Protein AF-A0A562RSF3-F1 (afdb_monomer_lite)

Radius of gyration: 24.2 Å; chains: 1; bounding box: 50×42×66 Å

pLDDT: mean 83.09, std 12.86, range [42.38, 97.94]

Structure (mmCIF, N/CA/C/O backbone):
data_AF-A0A562RSF3-F1
#
_entry.id   AF-A0A562RSF3-F1
#
loop_
_atom_site.group_PDB
_atom_site.id
_atom_site.type_symbol
_atom_site.label_atom_id
_atom_site.label_alt_id
_atom_site.label_comp_id
_atom_site.label_asym_id
_atom_site.label_entity_id
_atom_site.label_seq_id
_atom_site.pdbx_PDB_ins_code
_atom_site.Cartn_x
_atom_site.Cartn_y
_atom_site.Cartn_z
_atom_site.occupancy
_atom_site.B_iso_or_equiv
_atom_site.auth_seq_id
_atom_site.auth_comp_id
_atom_site.auth_asym_id
_atom_site.auth_atom_id
_atom_site.pdbx_PDB_model_num
ATOM 1 N N . MET A 1 1 ? 26.207 27.605 -44.113 1.00 42.38 1 MET A N 1
ATOM 2 C CA . MET A 1 1 ? 24.847 27.062 -43.893 1.00 42.38 1 MET A CA 1
ATOM 3 C C . MET A 1 1 ? 24.966 25.595 -43.504 1.00 42.38 1 MET A C 1
ATOM 5 O O . MET A 1 1 ? 25.441 24.805 -44.307 1.00 42.38 1 MET A O 1
ATOM 9 N N . SER A 1 2 ? 24.652 25.248 -42.253 1.00 46.25 2 SER A N 1
ATOM 10 C CA . SER A 1 2 ? 24.855 23.892 -41.717 1.00 46.25 2 SER A CA 1
ATOM 11 C C . SER A 1 2 ? 23.732 22.964 -42.188 1.00 46.25 2 SER A C 1
ATOM 13 O O . SER A 1 2 ? 22.563 23.230 -41.921 1.00 46.25 2 SER A O 1
ATOM 15 N N . SER A 1 3 ? 24.069 21.905 -42.929 1.00 52.75 3 SER A N 1
ATOM 16 C CA . SER A 1 3 ? 23.087 20.951 -43.457 1.00 52.75 3 SER A CA 1
ATOM 17 C C . SER A 1 3 ? 22.449 20.182 -42.292 1.00 52.75 3 SER A C 1
ATOM 19 O O . SER A 1 3 ? 23.145 19.446 -41.587 1.00 52.75 3 SER A O 1
ATOM 21 N N . LEU A 1 4 ? 21.135 20.327 -42.096 1.00 56.47 4 LEU A N 1
ATOM 22 C CA . LEU A 1 4 ? 20.336 19.547 -41.143 1.00 56.47 4 LEU A CA 1
ATOM 23 C C . LEU A 1 4 ? 20.205 18.088 -41.614 1.00 56.47 4 LEU A C 1
ATOM 25 O O . LEU A 1 4 ? 19.127 17.613 -41.957 1.00 56.47 4 LEU A O 1
ATOM 29 N N . ARG A 1 5 ? 21.313 17.349 -41.666 1.00 60.28 5 ARG A N 1
ATOM 30 C CA . ARG A 1 5 ? 21.261 15.894 -41.805 1.00 60.28 5 ARG A CA 1
ATOM 31 C C . ARG A 1 5 ? 21.103 15.317 -40.409 1.00 60.28 5 ARG A C 1
ATOM 33 O O . ARG A 1 5 ? 22.060 15.278 -39.638 1.00 60.28 5 ARG A O 1
ATOM 40 N N . GLY A 1 6 ? 19.882 14.896 -40.076 1.00 60.81 6 GLY A N 1
ATOM 41 C CA . GLY A 1 6 ? 19.637 14.114 -38.866 1.00 60.81 6 GLY A CA 1
ATOM 42 C C . GLY A 1 6 ? 20.615 12.937 -38.799 1.00 60.81 6 GLY A C 1
ATOM 43 O O . GLY A 1 6 ? 20.794 12.215 -39.784 1.00 60.81 6 GLY A O 1
ATOM 44 N N . ARG A 1 7 ? 21.291 12.758 -37.660 1.00 65.88 7 ARG A N 1
ATOM 45 C CA . ARG A 1 7 ? 22.239 11.651 -37.478 1.00 65.88 7 ARG A CA 1
ATOM 46 C C . ARG A 1 7 ? 21.459 10.348 -37.421 1.00 65.88 7 ARG A C 1
ATOM 48 O O . ARG A 1 7 ? 20.590 10.198 -36.567 1.00 65.88 7 ARG A O 1
ATOM 55 N N . ARG A 1 8 ? 21.774 9.393 -38.294 1.00 70.88 8 ARG A N 1
ATOM 56 C CA . ARG A 1 8 ? 21.278 8.022 -38.140 1.00 70.88 8 ARG A CA 1
ATOM 57 C C . ARG A 1 8 ? 22.079 7.309 -37.069 1.00 70.88 8 ARG A C 1
ATOM 59 O O . ARG A 1 8 ? 23.305 7.315 -37.099 1.00 70.88 8 ARG A O 1
ATOM 66 N N . ASP A 1 9 ? 21.365 6.684 -36.152 1.00 69.88 9 ASP A N 1
ATOM 67 C CA . ASP A 1 9 ? 21.921 5.686 -35.260 1.00 69.88 9 ASP A CA 1
ATOM 68 C C . ASP A 1 9 ? 22.323 4.454 -36.078 1.00 69.88 9 ASP A C 1
ATOM 70 O O . ASP A 1 9 ? 21.454 3.838 -36.704 1.00 69.88 9 ASP A O 1
ATOM 74 N N . PRO A 1 10 ? 23.610 4.082 -36.087 1.00 65.88 10 PRO A N 1
ATOM 75 C CA . PRO A 1 10 ? 24.089 2.952 -36.870 1.00 65.88 10 PRO A CA 1
ATOM 76 C C . PRO A 1 10 ? 23.573 1.601 -36.357 1.00 65.88 10 PRO A C 1
ATOM 78 O O . PRO A 1 10 ? 23.542 0.645 -37.122 1.00 65.88 10 PRO A O 1
ATOM 81 N N . ARG A 1 11 ? 23.136 1.499 -35.093 1.00 63.62 11 ARG A N 1
ATOM 82 C CA . ARG A 1 11 ? 22.619 0.246 -34.517 1.00 63.62 11 ARG A CA 1
ATOM 83 C C . ARG A 1 11 ? 21.128 0.053 -34.754 1.00 63.62 11 ARG A C 1
ATOM 85 O O . ARG A 1 11 ? 20.676 -1.076 -34.896 1.00 63.62 11 ARG A O 1
ATOM 92 N N . THR A 1 12 ? 20.352 1.137 -34.758 1.00 71.81 12 THR A N 1
ATOM 93 C CA . THR A 1 12 ? 18.880 1.058 -34.824 1.00 71.81 12 THR A CA 1
ATOM 94 C C . THR A 1 12 ? 18.287 1.613 -36.116 1.00 71.81 12 THR A C 1
ATOM 96 O O . THR A 1 12 ? 17.080 1.504 -36.333 1.00 71.81 12 THR A O 1
ATOM 99 N N . GLY A 1 13 ? 19.100 2.259 -36.956 1.00 75.62 13 GLY A N 1
ATOM 100 C CA . GLY A 1 13 ? 18.664 2.946 -38.173 1.00 75.62 13 GLY A CA 1
ATOM 101 C C . GLY A 1 13 ? 17.818 4.199 -37.919 1.00 75.62 13 GLY A C 1
ATOM 102 O O . GLY A 1 13 ? 17.403 4.863 -38.874 1.00 75.62 13 GLY A O 1
ATOM 103 N N . ARG A 1 14 ? 17.553 4.545 -36.651 1.00 65.06 14 ARG A N 1
ATOM 104 C CA . ARG A 1 14 ? 16.714 5.686 -36.273 1.00 65.06 14 ARG A CA 1
ATOM 105 C C . ARG A 1 14 ? 17.438 6.991 -36.560 1.00 65.06 14 ARG A C 1
ATOM 107 O O . ARG A 1 14 ? 18.595 7.165 -36.197 1.00 65.06 14 ARG A O 1
ATOM 114 N N . VAL A 1 15 ? 16.744 7.922 -37.202 1.00 69.50 15 VAL A N 1
ATOM 115 C CA . VAL A 1 15 ? 17.268 9.262 -37.478 1.00 69.50 15 VAL A CA 1
ATOM 116 C C . VAL A 1 15 ? 16.977 10.158 -36.274 1.00 69.50 15 VAL A C 1
ATOM 118 O O . VAL A 1 15 ? 15.818 10.361 -35.920 1.00 69.50 15 VAL A O 1
ATOM 121 N N . PHE A 1 16 ? 18.023 10.697 -35.657 1.00 60.62 16 PHE A N 1
ATOM 122 C CA . PHE A 1 16 ? 17.955 11.677 -34.581 1.00 60.62 16 PHE A CA 1
ATOM 123 C C . PHE A 1 16 ? 18.120 13.096 -35.144 1.00 60.62 16 PHE A C 1
ATOM 125 O O . PHE A 1 16 ? 19.094 13.393 -35.838 1.00 60.62 16 PHE A O 1
ATOM 132 N N . GLY A 1 17 ? 17.170 13.979 -34.826 1.00 76.06 17 GLY A N 1
ATOM 133 C CA . GLY A 1 17 ? 17.119 15.365 -35.308 1.00 76.06 17 GLY A CA 1
ATOM 134 C C . GLY A 1 17 ? 16.037 15.604 -36.366 1.00 76.06 17 GLY A C 1
ATOM 135 O O . GLY A 1 17 ? 15.312 14.685 -36.746 1.00 76.06 17 GLY A O 1
ATOM 136 N N . PHE A 1 18 ? 15.913 16.853 -36.821 1.00 78.69 18 PHE A N 1
ATOM 137 C CA . PHE A 1 18 ? 14.959 17.220 -37.868 1.00 78.69 18 PHE A CA 1
ATOM 138 C C . PHE A 1 18 ? 15.483 16.802 -39.242 1.00 78.69 18 PHE A C 1
ATOM 140 O O . PHE A 1 18 ? 16.632 17.061 -39.586 1.00 78.69 18 PHE A O 1
ATOM 147 N N . GLN A 1 19 ? 14.625 16.148 -40.014 1.00 80.56 19 GLN A N 1
ATOM 148 C CA . GLN A 1 19 ? 14.887 15.654 -41.364 1.00 80.56 19 GLN A CA 1
ATOM 149 C C . GLN A 1 19 ? 14.625 16.719 -42.436 1.00 80.56 19 GLN A C 1
ATOM 151 O O . GLN A 1 19 ? 15.059 16.563 -43.572 1.00 80.56 19 GLN A O 1
ATOM 156 N N . SER A 1 20 ? 13.916 17.795 -42.085 1.00 81.88 20 SER A N 1
ATOM 157 C CA . SER A 1 20 ? 13.689 18.953 -42.947 1.00 81.88 20 SER A CA 1
ATOM 158 C C . SER A 1 20 ? 13.412 20.207 -42.119 1.00 81.88 20 SER A C 1
ATOM 160 O O . SER A 1 20 ? 12.981 20.124 -40.963 1.00 81.88 20 SER A O 1
ATOM 162 N N . GLU A 1 21 ? 13.611 21.380 -42.723 1.00 79.25 21 GLU A N 1
ATOM 163 C CA . GLU A 1 21 ? 13.222 22.654 -42.104 1.00 79.25 21 GLU A CA 1
ATOM 164 C C . GLU A 1 21 ? 11.706 22.735 -41.884 1.00 79.25 21 GLU A C 1
ATOM 166 O O . GLU A 1 21 ? 11.263 23.223 -40.849 1.00 79.25 21 GLU A O 1
ATOM 171 N N . THR A 1 22 ? 10.890 22.155 -42.771 1.00 82.81 22 THR A N 1
ATOM 172 C CA . THR A 1 22 ? 9.435 22.051 -42.571 1.00 82.81 22 THR A CA 1
ATOM 173 C C . THR A 1 22 ? 9.090 21.230 -41.326 1.00 82.81 22 THR A C 1
ATOM 175 O O . THR A 1 22 ? 8.237 21.629 -40.535 1.00 82.81 22 THR A O 1
ATOM 178 N N . GLN A 1 23 ? 9.773 20.101 -41.100 1.00 76.19 23 GLN A N 1
ATOM 179 C CA . GLN A 1 23 ? 9.569 19.286 -39.900 1.00 76.19 23 GLN A CA 1
ATOM 180 C C . GLN A 1 23 ? 9.998 20.041 -38.639 1.00 76.19 23 GLN A C 1
ATOM 182 O O . GLN A 1 23 ? 9.290 20.006 -37.631 1.00 76.19 23 GLN A O 1
ATOM 187 N N . ARG A 1 24 ? 11.131 20.750 -38.703 1.00 81.81 24 ARG A N 1
ATOM 188 C CA . ARG A 1 24 ? 11.607 21.613 -37.619 1.00 81.81 24 ARG A CA 1
ATOM 189 C C . ARG A 1 24 ? 10.597 22.712 -37.299 1.00 81.81 24 ARG A C 1
ATOM 191 O O . ARG A 1 24 ? 10.238 22.878 -36.138 1.00 81.81 24 ARG A O 1
ATOM 198 N N . HIS A 1 25 ? 10.096 23.411 -38.311 1.00 77.25 25 HIS A N 1
ATOM 199 C CA . HIS A 1 25 ? 9.112 24.479 -38.165 1.00 77.25 25 HIS A CA 1
ATOM 200 C C . HIS A 1 25 ? 7.801 23.969 -37.546 1.00 77.25 25 HIS A C 1
ATOM 202 O O . HIS A 1 25 ? 7.349 24.500 -36.532 1.00 77.25 25 HIS A O 1
ATOM 208 N N . ASN A 1 26 ? 7.251 22.866 -38.063 1.00 78.56 26 ASN A N 1
ATOM 209 C CA . ASN A 1 26 ? 6.032 22.251 -37.529 1.00 78.56 26 ASN A CA 1
ATOM 210 C C . ASN A 1 26 ? 6.204 21.765 -36.083 1.00 78.56 26 ASN A C 1
ATOM 212 O O . ASN A 1 26 ? 5.306 21.942 -35.258 1.00 78.56 26 ASN A O 1
ATOM 216 N N . PHE A 1 27 ? 7.364 21.190 -35.749 1.00 80.81 27 PHE A N 1
ATOM 217 C CA . PHE A 1 27 ? 7.683 20.805 -34.376 1.00 80.81 27 PHE A CA 1
ATOM 218 C C . PHE A 1 27 ? 7.733 22.019 -33.447 1.00 80.81 27 PHE A C 1
ATOM 220 O O . PHE A 1 27 ? 7.176 21.966 -32.353 1.00 80.81 27 PHE A O 1
ATOM 227 N N . MET A 1 28 ? 8.359 23.120 -33.874 1.00 78.00 28 MET A N 1
ATOM 228 C CA . MET A 1 28 ? 8.437 24.341 -33.070 1.00 78.00 28 MET A CA 1
ATOM 229 C C . MET A 1 28 ? 7.057 24.981 -32.866 1.00 78.00 28 MET A C 1
ATOM 231 O O . MET A 1 28 ? 6.753 25.375 -31.743 1.00 78.00 28 MET A O 1
ATOM 235 N N . ILE A 1 29 ? 6.185 24.988 -33.883 1.00 73.62 29 ILE A N 1
ATOM 236 C CA . ILE A 1 29 ? 4.782 25.424 -33.746 1.00 73.62 29 ILE A CA 1
ATOM 237 C C . ILE A 1 29 ? 4.025 24.531 -32.754 1.00 73.62 29 ILE A C 1
ATOM 239 O O . ILE A 1 29 ? 3.340 25.029 -31.861 1.00 73.62 29 ILE A O 1
ATOM 243 N N . GLY A 1 30 ? 4.148 23.206 -32.883 1.00 66.94 30 GLY A N 1
ATOM 244 C CA . GLY A 1 30 ? 3.501 22.255 -31.977 1.00 66.94 30 GLY A CA 1
ATOM 245 C C . GLY A 1 30 ? 3.992 22.395 -30.534 1.00 66.94 30 GLY A C 1
ATOM 246 O O . GLY A 1 30 ? 3.189 22.397 -29.601 1.00 66.94 30 GLY A O 1
ATOM 247 N N . ARG A 1 31 ? 5.303 22.584 -30.353 1.00 70.88 31 ARG A N 1
ATOM 248 C CA . ARG A 1 31 ? 5.930 22.836 -29.055 1.00 70.88 31 ARG A CA 1
ATOM 249 C C . ARG A 1 31 ? 5.450 24.153 -28.449 1.00 70.88 31 ARG A C 1
ATO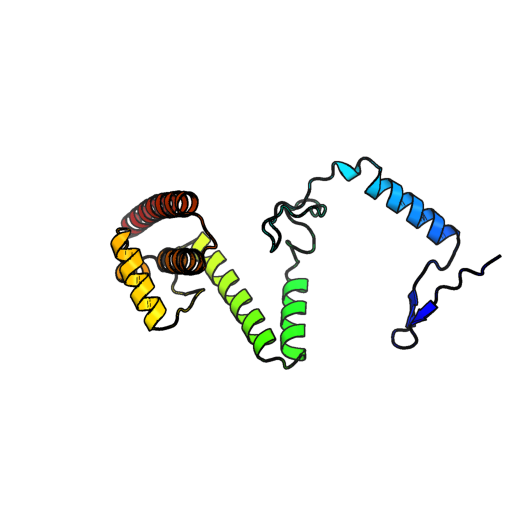M 251 O O . ARG A 1 31 ? 5.060 24.136 -27.291 1.00 70.88 31 ARG A O 1
ATOM 258 N N . ALA A 1 32 ? 5.416 25.250 -29.206 1.00 61.53 32 ALA A N 1
ATOM 259 C CA . ALA A 1 32 ? 4.913 26.540 -28.727 1.00 61.53 32 ALA A CA 1
ATOM 260 C C . ALA A 1 32 ? 3.437 26.448 -28.299 1.00 61.53 32 ALA A C 1
ATOM 262 O O . ALA A 1 32 ? 3.072 26.908 -27.224 1.00 61.53 32 ALA A O 1
ATOM 263 N N . ARG A 1 33 ? 2.589 25.737 -29.058 1.00 60.62 33 ARG A N 1
ATOM 264 C CA . ARG A 1 33 ? 1.187 25.474 -28.669 1.00 60.62 33 ARG A CA 1
ATOM 265 C C . ARG A 1 33 ? 1.047 24.640 -27.389 1.00 60.62 33 ARG A C 1
ATOM 267 O O . ARG A 1 33 ? 0.024 24.738 -26.715 1.00 60.62 33 ARG A O 1
ATOM 274 N N . PHE A 1 34 ? 2.030 23.798 -27.072 1.00 57.28 34 PHE A N 1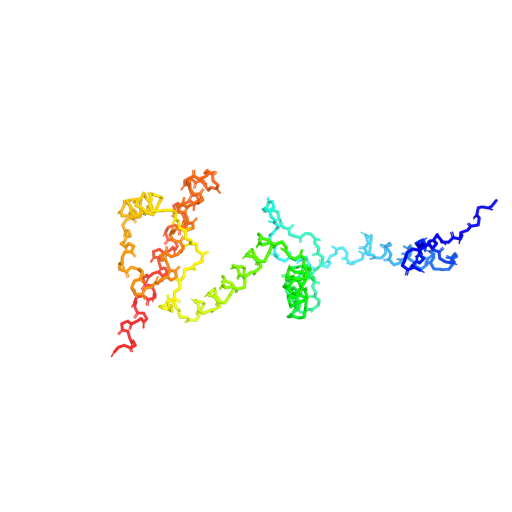
ATOM 275 C CA . PHE A 1 34 ? 2.028 22.943 -25.883 1.00 57.28 34 PHE A CA 1
ATOM 276 C C . PHE A 1 34 ? 2.646 23.625 -24.653 1.00 57.28 34 PHE A C 1
ATOM 278 O O . PHE A 1 34 ? 2.107 23.499 -23.558 1.00 57.28 34 PHE A O 1
ATOM 285 N N . CYS A 1 35 ? 3.761 24.337 -24.826 1.00 53.94 35 CYS A N 1
ATOM 286 C CA . CYS A 1 35 ? 4.480 25.026 -23.754 1.00 53.94 35 CYS A CA 1
ATOM 287 C C . CYS A 1 35 ? 3.844 26.377 -23.397 1.00 53.94 35 CYS A C 1
ATOM 289 O O . CYS A 1 35 ? 3.696 26.676 -22.213 1.00 53.94 35 CYS A O 1
ATOM 291 N N . ASP A 1 36 ? 3.421 27.140 -24.409 1.00 52.09 36 ASP A N 1
ATOM 292 C CA . ASP A 1 36 ? 3.024 28.550 -24.282 1.00 52.09 36 ASP A CA 1
ATOM 293 C C . ASP A 1 36 ? 1.571 28.807 -24.730 1.00 52.09 36 ASP A C 1
ATOM 295 O O . ASP A 1 36 ? 1.066 29.922 -24.629 1.00 52.09 36 ASP A O 1
ATOM 299 N N . GLY A 1 37 ? 0.876 27.779 -25.228 1.00 52.16 37 GLY A N 1
ATOM 300 C CA . GLY A 1 37 ? -0.513 27.864 -25.683 1.00 52.16 37 GLY A CA 1
ATOM 301 C C . GLY A 1 37 ? -1.558 27.509 -24.611 1.00 52.16 37 GLY A C 1
ATOM 302 O O . GLY A 1 37 ? -1.216 27.095 -23.500 1.00 52.16 37 GLY A O 1
ATOM 303 N N . PRO A 1 38 ? -2.863 27.576 -24.950 1.00 50.56 38 PRO A N 1
ATOM 304 C CA . PRO A 1 38 ? -3.978 27.293 -24.032 1.00 50.56 38 PRO A CA 1
ATOM 305 C C . PRO A 1 38 ? -3.961 25.872 -23.432 1.00 50.56 38 PRO A C 1
ATOM 307 O O . PRO A 1 38 ? -4.632 25.611 -22.436 1.00 50.56 38 PRO A O 1
ATOM 310 N N . ASN A 1 39 ? -3.139 24.961 -23.969 1.00 51.03 39 ASN A N 1
ATOM 311 C CA . ASN A 1 39 ? -2.881 23.643 -23.385 1.00 51.03 39 ASN A CA 1
ATOM 312 C C . ASN A 1 39 ? -2.107 23.678 -22.055 1.00 51.03 39 ASN A C 1
ATOM 314 O O . ASN A 1 39 ? -2.058 22.656 -21.372 1.00 51.03 39 ASN A O 1
ATOM 318 N N . ARG A 1 40 ? -1.552 24.820 -21.629 1.00 52.94 40 ARG A N 1
ATOM 319 C CA . ARG A 1 40 ? -0.985 24.973 -20.276 1.00 52.94 40 ARG A CA 1
ATOM 320 C C . ARG A 1 40 ? -2.047 24.804 -19.177 1.00 52.94 40 ARG A C 1
ATOM 322 O O . ARG A 1 40 ? -1.714 24.407 -18.066 1.00 52.94 40 ARG A O 1
ATOM 329 N N . LEU A 1 41 ? -3.320 25.041 -19.514 1.00 59.62 41 LEU A N 1
ATOM 330 C CA . LEU A 1 41 ? -4.486 24.792 -18.659 1.00 59.62 41 LEU A CA 1
ATOM 331 C C . LEU A 1 41 ? -5.006 23.346 -18.755 1.00 59.62 41 LEU A C 1
ATOM 333 O O . LEU A 1 41 ? -6.043 23.026 -18.171 1.00 59.62 41 LEU A O 1
ATOM 337 N N . MET A 1 42 ? -4.329 22.452 -19.492 1.00 65.75 42 MET A N 1
ATOM 338 C CA . MET A 1 42 ? -4.732 21.050 -19.529 1.00 65.75 42 MET A CA 1
ATOM 339 C C . MET A 1 42 ? -4.665 20.457 -18.120 1.00 65.75 42 MET A C 1
ATOM 341 O O . MET A 1 42 ? -3.631 20.572 -17.457 1.00 65.75 42 MET A O 1
ATOM 345 N N . PRO A 1 43 ? -5.722 19.761 -17.672 1.00 75.06 43 PRO A N 1
ATOM 346 C CA . PRO A 1 43 ? -5.713 19.170 -16.351 1.00 75.06 43 PRO A CA 1
ATOM 347 C C . PRO A 1 43 ? -4.544 18.191 -16.213 1.00 75.06 43 PRO A C 1
ATOM 349 O O . PRO A 1 43 ? -4.306 17.322 -17.064 1.00 75.06 43 PRO A O 1
ATOM 352 N N . THR A 1 44 ? -3.796 18.353 -15.134 1.00 85.12 44 THR A N 1
ATOM 353 C CA . THR A 1 44 ? -2.615 17.553 -14.845 1.00 85.12 44 THR A CA 1
ATOM 354 C C . THR A 1 44 ? -3.001 16.193 -14.272 1.00 85.12 44 THR A C 1
ATOM 356 O O . THR A 1 44 ? -4.141 15.922 -13.885 1.00 85.12 44 THR A O 1
ATOM 359 N N . CYS A 1 45 ? -2.038 15.283 -14.293 1.00 86.19 45 CYS A N 1
ATOM 360 C CA . CYS A 1 45 ? -2.154 13.965 -13.706 1.00 86.19 45 CYS A CA 1
ATOM 361 C C . CYS A 1 45 ? -2.322 14.072 -12.188 1.00 86.19 45 CYS A C 1
ATOM 363 O O . CYS A 1 45 ? -1.476 14.638 -11.507 1.00 86.19 45 CYS A O 1
ATOM 365 N N . THR A 1 46 ? -3.347 13.424 -11.643 1.00 87.38 46 THR A N 1
ATOM 366 C CA . THR A 1 46 ? -3.639 13.460 -10.201 1.00 87.38 46 THR A CA 1
ATOM 367 C C . THR A 1 46 ? -2.727 12.563 -9.356 1.00 87.38 46 THR A C 1
ATOM 369 O O . THR A 1 46 ? -2.833 12.549 -8.136 1.00 87.38 46 THR A O 1
ATOM 372 N N . ALA A 1 47 ? -1.847 11.773 -9.981 1.00 84.06 47 ALA A N 1
ATOM 373 C CA . ALA A 1 47 ? -0.919 10.899 -9.266 1.00 84.06 47 ALA A CA 1
ATOM 374 C C . ALA A 1 47 ? 0.215 11.681 -8.585 1.00 84.06 47 ALA A C 1
ATOM 376 O O . ALA A 1 47 ? 0.714 12.666 -9.129 1.00 84.06 47 ALA A O 1
ATOM 377 N N . VAL A 1 48 ? 0.676 11.166 -7.448 1.00 87.69 48 VAL A N 1
ATOM 378 C CA . VAL A 1 48 ? 1.845 11.668 -6.718 1.00 87.69 48 VAL A CA 1
ATOM 379 C C . VAL A 1 48 ? 3.098 10.930 -7.200 1.00 87.69 48 VAL A C 1
ATOM 381 O O . VAL A 1 48 ? 3.075 9.714 -7.406 1.00 87.69 48 VAL A O 1
ATOM 384 N N . THR A 1 49 ? 4.184 11.661 -7.441 1.00 80.62 49 THR A N 1
ATOM 385 C CA . THR A 1 49 ? 5.473 11.092 -7.843 1.00 80.62 49 THR A CA 1
ATOM 386 C C . THR A 1 49 ? 6.145 10.379 -6.666 1.00 80.62 49 THR A C 1
ATOM 388 O O . THR A 1 49 ? 5.703 10.441 -5.520 1.00 80.62 49 THR A O 1
ATOM 391 N N . ARG A 1 50 ? 7.264 9.695 -6.929 1.00 66.81 50 ARG A N 1
ATOM 392 C CA . ARG A 1 50 ? 8.032 9.013 -5.877 1.00 66.81 50 ARG A CA 1
ATOM 393 C C . ARG A 1 50 ? 8.594 9.977 -4.821 1.00 66.81 50 ARG A C 1
ATOM 395 O O . ARG A 1 50 ? 8.802 9.545 -3.696 1.00 66.81 50 ARG A O 1
ATOM 402 N N . SER A 1 51 ? 8.825 11.242 -5.174 1.00 74.56 51 SER A N 1
ATOM 403 C CA . SER A 1 51 ? 9.286 12.286 -4.251 1.00 74.56 51 SER A CA 1
ATOM 404 C C . SER A 1 51 ? 8.153 12.943 -3.454 1.00 74.56 51 SER A C 1
ATOM 406 O O . SER A 1 51 ? 8.417 13.862 -2.694 1.00 74.56 51 SER A O 1
ATOM 408 N N . GLY A 1 52 ? 6.900 12.503 -3.617 1.00 71.56 52 GLY A N 1
ATOM 409 C CA . GLY A 1 52 ? 5.757 13.089 -2.911 1.00 71.56 52 GLY A CA 1
ATOM 410 C C . GLY A 1 52 ? 5.137 14.305 -3.607 1.00 71.56 52 GLY A C 1
ATOM 411 O O . GLY A 1 52 ? 4.121 14.815 -3.147 1.00 71.56 52 GLY A O 1
ATOM 412 N N . GLU A 1 53 ? 5.685 14.746 -4.740 1.00 82.31 53 GLU A N 1
ATOM 413 C CA . GLU A 1 53 ? 5.157 15.896 -5.480 1.00 82.31 53 GLU A CA 1
ATOM 414 C C . GLU A 1 53 ? 4.013 15.509 -6.437 1.00 82.31 53 GLU A C 1
ATOM 416 O O . GLU A 1 53 ? 4.013 14.405 -6.992 1.00 82.31 53 GLU A O 1
ATOM 421 N N . PRO A 1 54 ? 3.060 16.412 -6.731 1.00 82.06 54 PRO A N 1
ATOM 422 C CA . PRO A 1 54 ? 2.055 16.185 -7.766 1.00 82.06 54 PRO A CA 1
ATOM 423 C C . PRO A 1 54 ? 2.678 15.975 -9.154 1.00 82.06 54 PRO A C 1
ATOM 425 O O . PRO A 1 54 ? 3.591 16.692 -9.577 1.00 82.06 54 PRO A O 1
ATOM 428 N N . CYS A 1 55 ? 2.166 15.008 -9.917 1.00 83.00 55 CYS A N 1
ATOM 429 C CA . CYS A 1 55 ? 2.638 14.770 -11.274 1.00 83.00 55 CYS A CA 1
ATOM 430 C C . CYS A 1 55 ? 2.227 15.912 -12.216 1.00 83.00 55 CYS A C 1
ATOM 432 O O . CYS A 1 55 ? 1.078 16.028 -12.630 1.00 83.00 55 CYS A O 1
ATOM 434 N N . LYS A 1 56 ? 3.213 16.693 -12.664 1.00 84.00 56 LYS A N 1
ATOM 435 C CA . LYS A 1 56 ? 3.018 17.831 -13.582 1.00 84.00 56 LYS A CA 1
ATOM 436 C C . LYS A 1 56 ? 2.701 17.436 -15.036 1.00 84.00 56 LYS A C 1
ATOM 438 O O . LYS A 1 56 ? 2.519 18.302 -15.882 1.00 84.00 56 LYS A O 1
ATOM 443 N N . ALA A 1 57 ? 2.663 16.141 -15.361 1.00 80.31 57 ALA A N 1
ATOM 444 C CA . ALA A 1 57 ? 2.349 15.683 -16.715 1.00 80.31 57 ALA A CA 1
ATOM 445 C C . ALA A 1 57 ? 0.852 15.844 -17.017 1.00 80.31 57 ALA A C 1
ATOM 447 O O . ALA A 1 57 ? 0.021 15.610 -16.141 1.00 80.31 57 ALA A O 1
ATOM 448 N N . ALA A 1 58 ? 0.498 16.149 -18.266 1.00 80.56 58 ALA A N 1
ATOM 449 C CA . ALA A 1 58 ? -0.899 16.193 -18.697 1.00 80.56 58 ALA A CA 1
ATOM 450 C C . ALA A 1 58 ? -1.592 14.830 -18.504 1.00 80.56 58 ALA A C 1
ATOM 452 O O . ALA A 1 58 ? -1.005 13.770 -18.773 1.00 80.56 58 ALA A O 1
ATOM 453 N N . ARG A 1 59 ? -2.847 14.840 -18.036 1.00 81.75 59 ARG A N 1
ATOM 454 C CA . ARG A 1 59 ? -3.653 13.614 -17.937 1.00 81.75 59 ARG A CA 1
ATOM 455 C C . ARG A 1 59 ? -4.090 13.130 -19.323 1.00 81.75 59 ARG A C 1
ATOM 457 O O . ARG A 1 59 ? -4.222 13.920 -20.256 1.00 81.75 59 ARG A O 1
ATOM 464 N N . MET A 1 60 ? -4.331 11.828 -19.471 1.00 74.19 60 MET A N 1
ATOM 465 C CA . MET A 1 60 ? -4.911 11.287 -20.707 1.00 74.19 60 MET A CA 1
ATOM 466 C C . MET A 1 60 ? -6.374 11.734 -20.848 1.00 74.19 60 MET A C 1
ATOM 468 O O . MET A 1 60 ? -7.086 11.843 -19.851 1.00 74.19 60 MET A O 1
ATOM 472 N N . ARG A 1 61 ? -6.856 11.957 -22.078 1.00 74.38 61 ARG A N 1
ATOM 473 C CA . ARG A 1 61 ? -8.269 12.299 -22.321 1.00 74.38 61 ARG A CA 1
ATOM 474 C C . ARG A 1 61 ? -9.182 11.238 -21.685 1.00 74.38 61 ARG A C 1
ATOM 476 O O . ARG A 1 61 ? -9.000 10.048 -21.926 1.00 74.38 61 ARG A O 1
ATOM 483 N N . GLY A 1 62 ? -10.128 11.676 -20.851 1.00 71.88 62 GLY A N 1
ATOM 484 C CA . GLY A 1 62 ? -11.062 10.793 -20.139 1.00 71.88 62 GLY A CA 1
ATOM 485 C C . GLY A 1 62 ? -10.473 10.016 -18.952 1.00 71.88 62 GLY A C 1
ATOM 486 O O . GLY A 1 62 ? -11.145 9.142 -18.419 1.00 71.88 62 GLY A O 1
ATOM 487 N N . ARG A 1 63 ? -9.234 10.295 -18.518 1.00 75.12 63 ARG A N 1
ATOM 488 C CA . ARG A 1 63 ? -8.635 9.681 -17.319 1.00 75.12 63 ARG A CA 1
ATOM 489 C C . ARG A 1 63 ? -8.016 10.735 -16.413 1.00 75.12 63 ARG A C 1
ATOM 491 O O . ARG A 1 63 ? -7.563 11.770 -16.881 1.00 75.12 63 ARG A O 1
ATOM 498 N N . SER A 1 64 ? -7.933 10.444 -15.118 1.00 84.81 64 SER A N 1
ATOM 499 C CA . SER A 1 64 ? -7.289 11.315 -14.123 1.00 84.81 64 SER A CA 1
ATOM 500 C C . SER A 1 64 ? -5.755 11.256 -14.148 1.00 84.81 64 SER A C 1
ATOM 502 O O . SER A 1 64 ? -5.092 12.119 -13.583 1.00 84.81 64 SER A O 1
ATOM 504 N N . THR A 1 65 ? -5.161 10.270 -14.829 1.00 82.94 65 THR A N 1
ATOM 505 C CA . THR A 1 65 ? -3.714 10.005 -14.806 1.00 82.94 65 THR A CA 1
ATOM 506 C C . THR A 1 65 ? -3.058 10.120 -16.187 1.00 82.94 65 THR A C 1
ATOM 508 O O . THR A 1 65 ? -3.695 9.926 -17.225 1.00 82.94 65 THR A O 1
ATOM 511 N N . CYS A 1 66 ? -1.763 10.458 -16.221 1.00 80.81 66 CYS A N 1
ATOM 512 C CA . CYS A 1 66 ? -0.961 10.509 -17.452 1.00 80.81 66 CYS A CA 1
ATOM 513 C C . CYS A 1 66 ? -0.578 9.105 -17.941 1.00 80.81 66 CYS A C 1
ATOM 515 O O . CYS A 1 66 ? -0.657 8.141 -17.185 1.00 80.81 66 CYS A O 1
ATOM 517 N N . PHE A 1 67 ? -0.061 8.975 -19.167 1.00 68.19 67 PHE A N 1
ATOM 518 C CA . PHE A 1 67 ? 0.391 7.687 -19.726 1.00 68.19 67 PHE A CA 1
ATOM 519 C C . PHE A 1 67 ? 1.367 6.912 -18.825 1.00 68.19 67 PHE A C 1
ATOM 521 O O . PHE A 1 67 ? 1.355 5.680 -18.804 1.00 68.19 67 PHE A O 1
ATOM 528 N N . ARG A 1 68 ? 2.212 7.617 -18.062 1.00 69.31 68 ARG A N 1
ATOM 529 C CA . ARG A 1 68 ? 3.188 6.997 -17.155 1.00 69.31 68 ARG A CA 1
ATOM 530 C C . ARG A 1 68 ? 2.521 6.380 -15.919 1.00 69.31 68 ARG A C 1
ATOM 532 O O . ARG A 1 68 ? 2.946 5.300 -15.505 1.00 69.31 68 ARG A O 1
ATOM 539 N N . HIS A 1 69 ? 1.481 7.024 -15.385 1.00 80.19 69 HIS A N 1
ATOM 540 C CA . HIS A 1 69 ? 0.772 6.616 -14.164 1.00 80.19 69 HIS A CA 1
ATOM 541 C C . HIS A 1 69 ? -0.487 5.779 -14.427 1.00 80.19 69 HIS A C 1
ATOM 543 O O . HIS A 1 69 ? -0.796 4.879 -13.656 1.00 80.19 69 HIS A O 1
ATOM 549 N N . GLY A 1 70 ? -1.174 6.006 -15.543 1.00 72.06 70 GLY A N 1
ATOM 550 C CA . GLY A 1 70 ? -2.377 5.282 -15.951 1.00 72.06 70 GLY A CA 1
ATOM 551 C C . GLY A 1 70 ? -2.116 4.098 -16.881 1.00 72.06 70 GLY A C 1
ATOM 552 O O . GLY A 1 70 ? -3.055 3.652 -17.535 1.00 72.06 70 GLY A O 1
ATOM 553 N N . GLY A 1 71 ? -0.858 3.642 -16.989 1.00 65.50 71 GLY A N 1
ATOM 554 C CA . GLY A 1 71 ? -0.366 2.723 -18.023 1.00 65.50 71 GLY A CA 1
ATOM 555 C C . GLY A 1 71 ? -1.349 1.613 -18.410 1.00 65.50 71 GLY A C 1
ATOM 556 O O . GLY A 1 71 ? -1.896 0.923 -17.545 1.00 65.50 71 GLY A O 1
ATOM 557 N N . SER A 1 72 ? -1.552 1.440 -19.721 1.00 67.06 72 SER A N 1
ATOM 558 C CA . SER A 1 72 ? -2.469 0.436 -20.268 1.00 67.06 72 SER A CA 1
ATOM 559 C C . SER A 1 72 ? -2.087 -0.983 -19.815 1.00 67.06 72 SER A C 1
ATOM 561 O O . SER A 1 72 ? -0.908 -1.244 -19.547 1.00 67.06 72 SER A O 1
ATOM 563 N N . PRO A 1 73 ? -3.039 -1.934 -19.767 1.00 67.56 73 PRO A N 1
ATOM 564 C CA . PRO A 1 73 ? -2.742 -3.339 -19.472 1.00 67.56 73 PRO A CA 1
ATOM 565 C C . PRO A 1 73 ? -1.586 -3.897 -20.320 1.00 67.56 73 PRO A C 1
ATOM 567 O O . PRO A 1 73 ? -0.714 -4.592 -19.804 1.00 67.56 73 PRO A O 1
ATOM 570 N N . LYS A 1 74 ? -1.500 -3.485 -21.594 1.00 70.25 74 LYS A N 1
ATOM 571 C CA . LYS A 1 74 ? -0.394 -3.822 -22.502 1.00 70.25 74 LYS A CA 1
ATOM 572 C C . LYS A 1 74 ? 0.956 -3.312 -21.993 1.00 70.25 74 LYS A C 1
ATOM 574 O O . LYS A 1 74 ? 1.908 -4.077 -21.952 1.00 70.25 74 LYS A O 1
ATOM 579 N N . ALA A 1 75 ? 1.042 -2.058 -21.546 1.00 69.81 75 ALA A N 1
ATOM 580 C CA . ALA A 1 75 ? 2.279 -1.502 -20.995 1.00 69.81 75 ALA A CA 1
ATOM 581 C C . ALA A 1 75 ? 2.704 -2.195 -19.689 1.00 69.81 75 ALA A C 1
ATOM 583 O O . ALA A 1 75 ? 3.899 -2.384 -19.455 1.00 69.81 75 ALA A O 1
ATOM 584 N N . LYS A 1 76 ? 1.741 -2.603 -18.850 1.00 70.25 76 LYS A N 1
ATOM 585 C CA . LYS A 1 76 ? 2.016 -3.416 -17.654 1.00 70.25 76 LYS A CA 1
ATOM 586 C C . LYS A 1 76 ? 2.591 -4.784 -18.046 1.00 70.25 76 LYS A C 1
ATOM 588 O O . LYS A 1 76 ? 3.644 -5.149 -17.529 1.00 70.25 76 LYS A O 1
ATOM 593 N N . LYS A 1 77 ? 1.976 -5.467 -19.023 1.00 74.94 77 LYS A N 1
ATOM 594 C CA . LYS A 1 77 ? 2.456 -6.748 -19.571 1.00 74.94 77 LYS A CA 1
ATOM 595 C C . LYS A 1 77 ? 3.869 -6.620 -20.146 1.00 74.94 77 LYS A C 1
ATOM 597 O O . LYS A 1 77 ? 4.748 -7.368 -19.749 1.00 74.94 77 LYS A O 1
ATOM 602 N N . THR A 1 78 ? 4.130 -5.611 -20.979 1.00 79.31 78 THR A N 1
ATOM 603 C CA . THR A 1 78 ? 5.465 -5.370 -21.554 1.00 79.31 78 THR A CA 1
ATOM 604 C C . THR A 1 78 ? 6.537 -5.136 -20.486 1.00 79.31 78 THR A C 1
ATOM 606 O O . THR A 1 78 ? 7.648 -5.632 -20.634 1.00 79.31 78 THR A O 1
ATOM 609 N N . ARG A 1 79 ? 6.234 -4.416 -19.394 1.00 74.19 79 ARG A N 1
ATOM 610 C CA . ARG A 1 79 ? 7.196 -4.212 -18.292 1.00 74.19 79 ARG A CA 1
ATOM 611 C C . ARG A 1 79 ? 7.523 -5.507 -17.550 1.00 74.19 79 ARG A C 1
ATOM 613 O O . ARG A 1 79 ? 8.679 -5.686 -17.181 1.00 74.19 79 ARG A O 1
ATOM 620 N N . LEU A 1 80 ? 6.526 -6.364 -17.331 1.00 79.06 80 LEU A N 1
ATOM 621 C CA . LEU A 1 80 ? 6.708 -7.670 -16.696 1.00 79.06 80 LEU A CA 1
ATOM 622 C C . LEU A 1 80 ? 7.527 -8.600 -17.601 1.00 79.06 80 LEU A C 1
ATOM 624 O O . LEU A 1 80 ? 8.541 -9.137 -17.177 1.00 79.06 80 LEU A O 1
ATOM 628 N N . THR A 1 81 ? 7.165 -8.687 -18.880 1.00 84.69 81 THR A N 1
ATOM 629 C CA . THR A 1 81 ? 7.921 -9.434 -19.893 1.00 84.69 81 THR A CA 1
ATOM 630 C C . THR A 1 81 ? 9.376 -8.958 -19.987 1.00 84.69 81 THR A C 1
ATOM 632 O O . THR A 1 81 ? 10.288 -9.774 -20.009 1.00 84.69 81 THR A O 1
ATOM 635 N N . ALA A 1 82 ? 9.621 -7.644 -19.959 1.00 83.31 82 ALA A N 1
ATOM 636 C CA . ALA A 1 82 ? 10.975 -7.090 -19.945 1.00 83.31 82 ALA A CA 1
ATOM 637 C C . ALA A 1 82 ? 11.747 -7.362 -18.640 1.00 83.31 82 ALA A C 1
ATOM 639 O O . ALA A 1 82 ? 12.972 -7.310 -18.654 1.00 83.31 82 ALA A O 1
ATOM 640 N N . ALA A 1 83 ? 11.064 -7.599 -17.513 1.00 83.31 83 ALA A N 1
ATOM 641 C CA . ALA A 1 83 ? 11.714 -8.047 -16.283 1.00 83.31 83 ALA A CA 1
ATOM 642 C C . ALA A 1 83 ? 12.170 -9.505 -16.426 1.00 83.31 83 ALA A C 1
ATOM 644 O O . ALA A 1 83 ? 13.350 -9.774 -16.237 1.00 83.31 83 ALA A O 1
ATOM 645 N N . TYR A 1 84 ? 11.291 -10.406 -16.875 1.00 87.56 84 TYR A N 1
ATOM 646 C CA . TYR A 1 84 ? 11.660 -11.806 -17.116 1.00 87.56 84 TYR A CA 1
ATOM 647 C C . TYR A 1 84 ? 12.792 -11.949 -18.138 1.00 87.56 84 TYR A C 1
ATOM 649 O O . TYR A 1 84 ? 13.777 -12.624 -17.865 1.00 87.56 84 TYR A O 1
ATOM 657 N N . PHE A 1 85 ? 12.723 -11.239 -19.270 1.00 89.31 85 PHE A N 1
ATOM 658 C CA . PHE A 1 85 ? 13.790 -11.281 -20.277 1.00 89.31 85 PHE A CA 1
ATOM 659 C C . PHE A 1 85 ? 15.122 -10.691 -19.811 1.00 89.31 85 PHE A C 1
ATOM 661 O O . PHE A 1 85 ? 16.141 -10.948 -20.442 1.00 89.31 85 PHE A O 1
ATOM 668 N N . SER A 1 86 ? 15.137 -9.891 -18.742 1.00 89.19 86 SER A N 1
ATOM 669 C CA . SER A 1 86 ? 16.397 -9.360 -18.221 1.00 89.19 86 SER A CA 1
ATOM 670 C C . SER A 1 86 ? 17.214 -10.387 -17.436 1.00 89.19 86 SER A C 1
ATOM 672 O O . SER A 1 86 ? 18.396 -10.147 -17.231 1.00 89.19 86 SER A O 1
ATOM 674 N N . GLY A 1 87 ? 16.602 -11.486 -16.970 1.00 87.00 87 GLY A N 1
ATOM 675 C CA . GLY A 1 87 ? 17.259 -12.484 -16.113 1.00 87.00 87 GLY A CA 1
ATOM 676 C C . GLY A 1 87 ? 17.638 -11.989 -14.708 1.00 87.00 87 GLY A C 1
ATOM 677 O O . GLY A 1 87 ? 18.103 -12.773 -13.890 1.00 87.00 87 GLY A O 1
ATOM 678 N N . ASP A 1 88 ? 17.425 -10.706 -14.407 1.00 89.94 88 ASP A N 1
ATOM 679 C CA . ASP A 1 88 ? 17.690 -10.095 -13.105 1.00 89.94 88 ASP A CA 1
ATOM 680 C C . ASP A 1 88 ? 16.611 -10.530 -12.099 1.00 89.94 88 ASP A C 1
ATOM 682 O O . ASP A 1 88 ? 15.458 -10.081 -12.162 1.00 89.94 88 ASP A O 1
ATOM 686 N N . ALA A 1 89 ? 17.005 -11.410 -11.175 1.00 85.00 89 ALA A N 1
ATOM 687 C CA . ALA A 1 89 ? 16.132 -11.992 -10.161 1.00 85.00 89 ALA A CA 1
ATOM 688 C C . ALA A 1 89 ? 15.434 -10.921 -9.305 1.00 85.00 89 ALA A C 1
ATOM 690 O O . ALA A 1 89 ? 14.216 -10.975 -9.126 1.00 85.00 89 ALA A O 1
ATOM 691 N N . ASP A 1 90 ? 16.150 -9.877 -8.878 1.00 83.12 90 ASP A N 1
ATOM 692 C CA . ASP A 1 90 ? 15.581 -8.790 -8.075 1.00 83.12 90 ASP A CA 1
ATOM 693 C C . ASP A 1 90 ? 14.539 -8.003 -8.870 1.00 83.12 90 ASP A C 1
ATOM 695 O O . ASP A 1 90 ? 13.520 -7.523 -8.356 1.00 83.12 90 ASP A O 1
ATOM 699 N N . ARG A 1 91 ? 14.799 -7.787 -10.161 1.00 82.00 91 ARG A N 1
ATOM 700 C CA . ARG A 1 91 ? 13.862 -7.083 -11.037 1.00 82.00 91 ARG A CA 1
ATOM 701 C C . ARG A 1 91 ? 12.599 -7.899 -11.288 1.00 82.00 91 ARG A C 1
ATOM 703 O O . ARG A 1 91 ? 11.521 -7.291 -11.326 1.00 82.00 91 ARG A O 1
ATOM 710 N N . ILE A 1 92 ? 12.724 -9.214 -11.440 1.00 82.38 92 ILE A N 1
ATOM 711 C CA . ILE A 1 92 ? 11.600 -10.146 -11.577 1.00 82.38 92 ILE A CA 1
ATOM 712 C C . ILE A 1 92 ? 10.775 -10.146 -10.291 1.00 82.38 92 ILE A C 1
ATOM 714 O O . ILE A 1 92 ? 9.599 -9.780 -10.335 1.00 82.38 92 ILE A O 1
ATOM 718 N N . GLN A 1 93 ? 11.413 -10.376 -9.142 1.00 83.50 93 GLN A N 1
ATOM 719 C CA . GLN A 1 93 ? 10.758 -10.380 -7.836 1.00 83.50 93 GLN A CA 1
ATOM 720 C C . GLN A 1 93 ? 10.008 -9.063 -7.579 1.00 83.50 93 GLN A C 1
ATOM 722 O O . GLN A 1 93 ? 8.832 -9.054 -7.220 1.00 83.50 93 GLN A O 1
ATOM 727 N N . ARG A 1 94 ? 10.624 -7.903 -7.855 1.00 82.38 94 ARG A N 1
ATOM 728 C CA . ARG A 1 94 ? 9.946 -6.594 -7.737 1.00 82.38 94 ARG A CA 1
ATOM 729 C C . ARG A 1 94 ? 8.771 -6.423 -8.698 1.00 82.38 94 ARG A C 1
ATOM 731 O O . ARG A 1 94 ? 7.874 -5.617 -8.436 1.00 82.38 94 ARG A O 1
ATOM 738 N N . ALA A 1 95 ? 8.795 -7.050 -9.870 1.00 81.12 95 ALA A N 1
ATOM 739 C CA . ALA A 1 95 ? 7.673 -7.007 -10.802 1.00 81.12 95 ALA A CA 1
ATOM 740 C C . ALA A 1 95 ? 6.509 -7.878 -10.306 1.00 81.12 95 ALA A C 1
ATOM 742 O O . ALA A 1 95 ? 5.374 -7.401 -10.315 1.00 81.12 95 ALA A O 1
ATOM 743 N N . GLU A 1 96 ? 6.804 -9.075 -9.805 1.00 84.69 96 GLU A N 1
ATOM 744 C CA . GLU A 1 96 ? 5.834 -10.012 -9.230 1.00 84.69 96 GLU A CA 1
ATOM 745 C C . GLU A 1 96 ? 5.197 -9.460 -7.953 1.00 84.69 96 GLU A C 1
ATOM 747 O O . GLU A 1 96 ? 3.975 -9.351 -7.890 1.00 84.69 96 GLU A O 1
ATOM 752 N N . MET A 1 97 ? 5.994 -8.950 -7.007 1.00 84.62 97 MET A N 1
ATOM 753 C CA . MET A 1 97 ? 5.480 -8.293 -5.795 1.00 84.62 97 MET A CA 1
ATOM 754 C C . MET A 1 97 ? 4.531 -7.134 -6.124 1.00 84.62 97 MET A C 1
ATOM 756 O O . MET A 1 97 ? 3.504 -6.942 -5.479 1.00 84.62 97 MET A O 1
ATOM 760 N N . ARG A 1 98 ? 4.840 -6.343 -7.163 1.00 85.06 98 ARG A N 1
ATOM 761 C CA . ARG A 1 98 ? 3.948 -5.260 -7.612 1.00 85.06 98 ARG A CA 1
ATOM 762 C C . ARG A 1 98 ? 2.653 -5.787 -8.214 1.00 85.06 98 ARG A C 1
ATOM 764 O O . ARG A 1 98 ? 1.625 -5.127 -8.065 1.00 85.06 98 ARG A O 1
ATOM 771 N N . LEU A 1 99 ? 2.709 -6.892 -8.950 1.00 85.00 99 LEU A N 1
ATOM 772 C CA . LEU A 1 99 ? 1.529 -7.510 -9.541 1.00 85.00 99 LEU A CA 1
ATOM 773 C C . LEU A 1 99 ? 0.613 -8.047 -8.442 1.00 85.00 99 LEU A C 1
ATOM 775 O O . LEU A 1 99 ? -0.566 -7.694 -8.436 1.00 85.00 99 LEU A O 1
ATOM 779 N N . GLU A 1 100 ? 1.178 -8.775 -7.481 1.00 87.19 100 GLU A N 1
ATOM 780 C CA . GLU A 1 100 ? 0.431 -9.348 -6.363 1.00 87.19 100 GLU A CA 1
ATOM 781 C C . GLU A 1 100 ? -0.166 -8.270 -5.462 1.00 87.19 100 GLU A C 1
ATOM 783 O O . GLU A 1 100 ? -1.367 -8.270 -5.204 1.00 87.19 100 GLU A O 1
ATOM 788 N N . ARG A 1 101 ? 0.613 -7.239 -5.108 1.00 88.56 101 ARG A N 1
ATOM 789 C CA . ARG A 1 101 ? 0.081 -6.084 -4.377 1.00 88.56 101 ARG A CA 1
ATOM 790 C C . ARG A 1 101 ? -1.111 -5.454 -5.092 1.00 88.56 101 ARG A C 1
ATOM 792 O O . ARG A 1 101 ? -2.117 -5.155 -4.465 1.00 88.56 101 ARG A O 1
ATOM 799 N N . ASN A 1 102 ? -1.010 -5.217 -6.401 1.00 85.19 102 ASN A N 1
ATOM 800 C CA . ASN A 1 102 ? -2.109 -4.592 -7.141 1.00 85.19 102 ASN A CA 1
ATOM 801 C C . ASN A 1 102 ? -3.352 -5.492 -7.189 1.00 85.19 102 ASN A C 1
ATOM 803 O O . ASN A 1 102 ? -4.464 -4.971 -7.147 1.00 85.19 102 ASN A O 1
ATOM 807 N N . ARG A 1 103 ? -3.165 -6.815 -7.287 1.00 90.25 103 ARG A N 1
ATOM 808 C CA . ARG A 1 103 ? -4.250 -7.795 -7.197 1.00 90.25 103 ARG A CA 1
ATOM 809 C C . ARG A 1 103 ? -4.934 -7.705 -5.832 1.00 90.25 103 ARG A C 1
ATOM 811 O O . ARG A 1 103 ? -6.147 -7.524 -5.794 1.00 90.25 103 ARG A O 1
ATOM 818 N N . LEU A 1 104 ? -4.170 -7.766 -4.742 1.00 91.44 104 LEU A N 1
ATOM 819 C CA . LEU A 1 104 ? -4.699 -7.686 -3.378 1.00 91.44 104 LEU A CA 1
ATOM 820 C C . LEU A 1 104 ? -5.396 -6.350 -3.107 1.00 91.44 104 LEU A C 1
ATOM 822 O O . LEU A 1 104 ? -6.515 -6.349 -2.615 1.00 91.44 104 LEU A O 1
ATOM 826 N N . CYS A 1 105 ? -4.827 -5.215 -3.529 1.00 88.69 105 CYS A N 1
ATOM 827 C CA . CYS A 1 105 ? -5.494 -3.916 -3.390 1.00 88.69 105 CYS A CA 1
ATOM 828 C C . CYS A 1 105 ? -6.850 -3.860 -4.110 1.00 88.69 105 CYS A C 1
ATOM 830 O O . CYS A 1 105 ? -7.778 -3.238 -3.600 1.00 88.69 105 CYS A O 1
ATOM 832 N N . MET A 1 106 ? -6.970 -4.480 -5.290 1.00 88.56 106 MET A N 1
ATOM 833 C CA . MET A 1 106 ? -8.255 -4.573 -5.990 1.00 88.56 106 MET A CA 1
ATOM 834 C C . MET A 1 106 ? -9.237 -5.453 -5.216 1.00 88.56 106 MET A C 1
ATOM 836 O O . MET A 1 106 ? -10.364 -5.028 -4.988 1.00 88.56 106 MET A O 1
ATOM 840 N N . LEU A 1 107 ? -8.810 -6.638 -4.771 1.00 90.44 107 LEU A N 1
ATOM 841 C CA . LEU A 1 107 ? -9.648 -7.539 -3.975 1.00 90.44 107 LEU A CA 1
ATOM 842 C C . LEU A 1 107 ? -10.154 -6.857 -2.697 1.00 90.44 107 LEU A C 1
ATOM 844 O O . LEU A 1 107 ? -11.358 -6.808 -2.470 1.00 90.44 107 LEU A O 1
ATOM 848 N N . TRP A 1 108 ? -9.259 -6.232 -1.937 1.00 93.06 108 TRP A N 1
ATOM 849 C CA . TRP A 1 108 ? -9.578 -5.547 -0.683 1.00 93.06 108 TRP A CA 1
ATOM 850 C C . TRP A 1 108 ? -10.402 -4.275 -0.833 1.00 93.06 108 TRP A C 1
ATOM 852 O O . TRP A 1 108 ? -11.007 -3.827 0.136 1.00 93.06 108 TRP A O 1
ATOM 862 N N . SER A 1 109 ? -10.442 -3.679 -2.028 1.00 87.31 109 SER A N 1
ATOM 863 C CA . SER A 1 109 ? -11.362 -2.569 -2.298 1.00 87.31 109 SER A CA 1
ATOM 864 C C . SER A 1 109 ? -12.825 -3.011 -2.333 1.00 87.31 109 SER A C 1
ATOM 866 O O . SER A 1 109 ? -13.705 -2.189 -2.093 1.00 87.31 109 SER A O 1
ATOM 868 N N . HIS A 1 110 ? -13.071 -4.293 -2.611 1.00 89.12 110 HIS A N 1
ATOM 869 C CA . HIS A 1 110 ? -14.402 -4.892 -2.617 1.00 89.12 110 HIS A CA 1
ATOM 870 C C . HIS A 1 110 ? -14.687 -5.664 -1.329 1.00 89.12 110 HIS A C 1
ATOM 872 O O . HIS A 1 110 ? -15.789 -5.586 -0.804 1.00 89.12 110 HIS A O 1
ATOM 878 N N . ASP A 1 111 ? -13.696 -6.406 -0.838 1.00 91.88 111 ASP A N 1
ATOM 879 C CA . ASP A 1 111 ? -13.836 -7.320 0.287 1.00 91.88 111 ASP A CA 1
ATOM 880 C C . ASP A 1 111 ? -12.529 -7.347 1.105 1.00 91.88 111 ASP A C 1
ATOM 882 O O . ASP A 1 111 ? -11.553 -7.994 0.698 1.00 91.88 111 ASP A O 1
ATOM 886 N N . PRO A 1 112 ? -12.470 -6.629 2.243 1.00 94.25 112 PRO A N 1
ATOM 887 C CA . PRO A 1 112 ? -11.272 -6.549 3.077 1.00 94.25 112 PRO A CA 1
ATOM 888 C C . PRO A 1 112 ? -10.952 -7.856 3.820 1.00 94.25 112 PRO A C 1
ATOM 890 O O . PRO A 1 112 ? -9.847 -7.971 4.353 1.00 94.25 112 PRO A O 1
ATOM 893 N N . SER A 1 113 ? -11.874 -8.829 3.834 1.00 95.50 113 SER A N 1
ATOM 894 C CA . SER A 1 113 ? -11.672 -10.144 4.459 1.00 95.50 113 SER A CA 1
ATOM 895 C C . SER A 1 113 ? -10.841 -11.098 3.590 1.00 95.50 113 SER A C 1
ATOM 897 O O . SER A 1 113 ? -10.362 -12.129 4.060 1.00 95.50 113 SER A O 1
ATOM 899 N N . ARG A 1 114 ? -10.629 -10.764 2.304 1.00 94.62 114 ARG A N 1
ATOM 900 C CA . ARG A 1 114 ? -9.884 -11.633 1.380 1.00 94.62 114 ARG A CA 1
ATOM 901 C C . ARG A 1 114 ? -8.464 -11.898 1.887 1.00 94.62 114 ARG A C 1
ATOM 903 O O . ARG A 1 114 ? -7.737 -10.941 2.139 1.00 94.62 114 ARG A O 1
ATOM 910 N N . PRO A 1 115 ? -8.009 -13.159 1.949 1.00 95.00 115 PRO A N 1
ATOM 911 C CA . PRO A 1 115 ? -6.689 -13.478 2.477 1.00 95.00 115 PRO A CA 1
ATOM 912 C C . PRO A 1 115 ? -5.571 -12.903 1.600 1.00 95.00 115 PRO A C 1
ATOM 914 O O . PRO A 1 115 ? -5.665 -12.895 0.370 1.00 95.00 115 PRO A O 1
ATOM 917 N N . GLY A 1 116 ? -4.489 -12.456 2.238 1.00 92.44 116 GLY A N 1
ATOM 918 C CA . GLY A 1 116 ? -3.278 -11.989 1.565 1.00 92.44 116 GLY A CA 1
ATOM 919 C C . GLY A 1 116 ? -2.446 -11.045 2.427 1.00 92.44 116 GLY A C 1
ATOM 920 O O . GLY A 1 116 ? -2.908 -10.568 3.460 1.00 92.44 116 GLY A O 1
ATOM 921 N N . LYS A 1 117 ? -1.211 -10.774 1.993 1.00 92.50 117 LYS A N 1
ATOM 922 C CA . LYS A 1 117 ? -0.305 -9.775 2.581 1.00 92.50 117 LYS A CA 1
ATOM 923 C C . LYS A 1 117 ? 0.506 -9.130 1.458 1.00 92.50 117 LYS A C 1
ATOM 925 O O . LYS A 1 117 ? 0.962 -9.817 0.546 1.00 92.50 117 LYS A O 1
ATOM 930 N N . THR A 1 118 ? 0.668 -7.812 1.495 1.00 92.19 118 THR A N 1
ATOM 931 C CA . THR A 1 118 ? 1.479 -7.054 0.529 1.00 92.19 118 THR A CA 1
ATOM 932 C C . THR A 1 118 ? 2.823 -6.615 1.095 1.00 92.19 118 THR A C 1
ATOM 934 O O . THR A 1 118 ? 3.710 -6.218 0.334 1.00 92.19 118 THR A O 1
ATOM 937 N N . ILE A 1 119 ? 2.978 -6.698 2.415 1.00 88.56 119 ILE A N 1
ATOM 938 C CA . ILE A 1 119 ? 4.240 -6.541 3.122 1.00 88.56 119 ILE A CA 1
ATOM 939 C C . ILE A 1 119 ? 4.472 -7.755 4.022 1.00 88.56 119 ILE A C 1
ATOM 941 O O . ILE A 1 119 ? 3.571 -8.215 4.719 1.00 88.56 119 ILE A O 1
ATOM 945 N N . VAL A 1 120 ? 5.697 -8.271 3.986 1.00 88.38 120 VAL A N 1
ATOM 946 C CA . VAL A 1 120 ? 6.183 -9.301 4.904 1.00 88.38 120 VAL A CA 1
ATOM 947 C C . VAL A 1 120 ? 7.323 -8.666 5.682 1.00 88.38 120 VAL A C 1
ATOM 949 O O . VAL A 1 120 ? 8.278 -8.174 5.076 1.00 88.38 120 VAL A O 1
ATOM 952 N N . LEU A 1 121 ? 7.173 -8.600 7.000 1.00 88.56 121 LEU A N 1
ATOM 953 C CA . LEU A 1 121 ? 8.218 -8.131 7.899 1.00 88.56 121 LEU A CA 1
ATOM 954 C C . LEU A 1 121 ? 9.114 -9.308 8.296 1.00 88.56 121 LEU A C 1
ATOM 956 O O . LEU A 1 121 ? 8.711 -10.469 8.192 1.00 88.56 121 LEU A O 1
ATOM 960 N N . MET A 1 122 ? 10.334 -9.008 8.736 1.00 93.56 122 MET A N 1
ATOM 961 C CA . MET A 1 122 ? 11.161 -10.013 9.405 1.00 93.56 122 MET A CA 1
ATOM 962 C C . MET A 1 122 ? 10.494 -10.430 10.726 1.00 93.56 122 MET A C 1
ATOM 964 O O . MET A 1 122 ? 9.742 -9.629 11.275 1.00 93.56 122 MET A O 1
ATOM 968 N N . PRO A 1 123 ? 10.757 -11.636 11.259 1.00 94.75 123 PRO A N 1
ATOM 969 C CA . PRO A 1 123 ? 10.123 -12.100 12.497 1.00 94.75 123 PRO A CA 1
ATOM 970 C C . PRO A 1 123 ? 10.228 -11.101 13.661 1.00 94.75 123 PRO A C 1
ATOM 972 O O . PRO A 1 123 ? 9.207 -10.738 14.236 1.00 94.75 123 PRO A O 1
ATOM 975 N N . ASP A 1 124 ? 11.421 -10.561 13.919 1.00 95.50 124 ASP A N 1
ATOM 976 C CA . ASP A 1 124 ? 11.642 -9.572 14.986 1.00 95.50 124 ASP A CA 1
ATOM 977 C C . ASP A 1 124 ? 10.850 -8.271 14.743 1.00 95.50 124 ASP A C 1
ATOM 979 O O . ASP A 1 124 ? 10.213 -7.722 15.643 1.00 95.50 124 ASP A O 1
ATOM 983 N N . ASP A 1 125 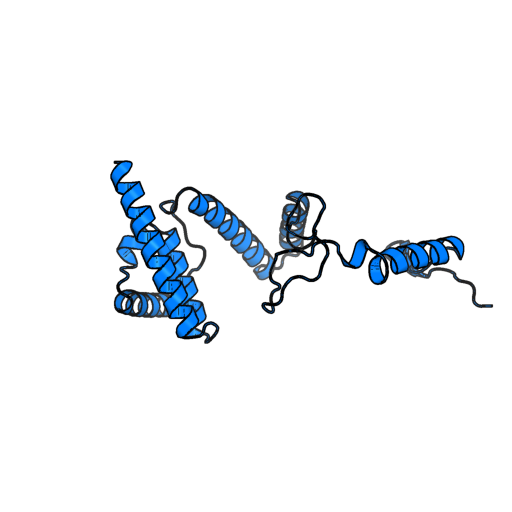? 10.833 -7.792 13.494 1.00 93.69 125 ASP A N 1
ATOM 984 C CA . ASP A 1 125 ? 10.062 -6.612 13.084 1.00 93.69 125 ASP A CA 1
ATOM 985 C C . ASP A 1 125 ? 8.548 -6.846 13.226 1.00 93.69 125 ASP A C 1
ATOM 987 O O . ASP A 1 125 ? 7.797 -5.931 13.570 1.00 93.69 125 ASP A O 1
ATOM 991 N N . GLU A 1 126 ? 8.088 -8.069 12.967 1.00 96.56 126 GLU A N 1
ATOM 992 C CA . GLU A 1 126 ? 6.691 -8.473 13.100 1.00 96.56 126 GLU A CA 1
ATOM 993 C C . GLU A 1 126 ? 6.257 -8.474 14.576 1.00 96.56 126 GLU A C 1
ATOM 995 O O . GLU A 1 126 ? 5.168 -7.989 14.894 1.00 96.56 126 GLU A O 1
ATOM 1000 N N . GLU A 1 127 ? 7.114 -8.934 15.492 1.00 96.81 127 GLU A N 1
ATOM 1001 C CA . GLU A 1 127 ? 6.869 -8.867 16.938 1.00 96.81 127 GLU A CA 1
ATOM 1002 C C . GLU A 1 127 ? 6.803 -7.422 17.444 1.00 96.81 127 GLU A C 1
ATOM 1004 O O . GLU A 1 127 ? 5.869 -7.049 18.162 1.00 96.81 127 GLU A O 1
ATOM 1009 N N . ILE A 1 128 ? 7.733 -6.567 17.008 1.00 97.75 128 ILE A N 1
ATOM 1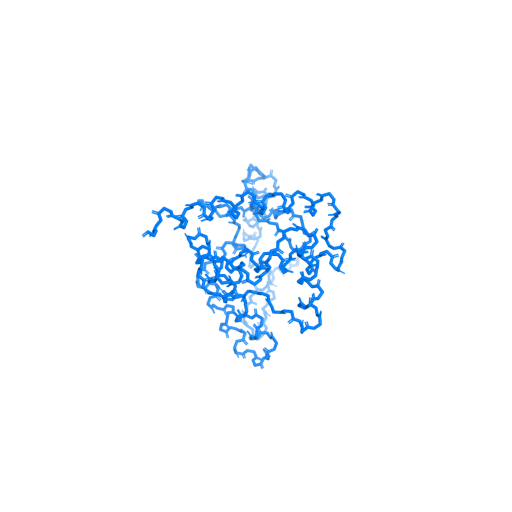010 C CA . ILE A 1 128 ? 7.729 -5.141 17.361 1.00 97.75 128 ILE A CA 1
ATOM 1011 C C . ILE A 1 128 ? 6.489 -4.448 16.782 1.00 97.75 128 ILE A C 1
ATOM 1013 O O . ILE A 1 128 ? 5.843 -3.647 17.464 1.00 97.75 128 ILE A O 1
ATOM 1017 N N . CYS A 1 129 ? 6.120 -4.761 15.538 1.00 97.75 129 CYS A N 1
ATOM 1018 C CA . CYS A 1 129 ? 4.908 -4.246 14.906 1.00 97.75 129 CYS A CA 1
ATOM 1019 C C . CYS A 1 129 ? 3.654 -4.661 15.683 1.00 97.75 129 CYS A C 1
ATOM 1021 O O . CYS A 1 129 ? 2.755 -3.843 15.880 1.00 97.75 129 CYS A O 1
ATOM 1023 N N . ARG A 1 130 ? 3.594 -5.908 16.159 1.00 97.62 130 ARG A N 1
ATOM 1024 C CA . ARG A 1 130 ? 2.498 -6.430 16.982 1.00 97.62 130 ARG A CA 1
ATOM 1025 C C . ARG A 1 130 ? 2.402 -5.721 18.327 1.00 97.62 130 ARG A C 1
ATOM 1027 O O . ARG A 1 130 ? 1.307 -5.313 18.710 1.00 97.62 130 ARG A O 1
ATOM 1034 N N . ALA A 1 131 ? 3.523 -5.522 19.015 1.00 97.94 131 ALA A N 1
ATOM 1035 C CA . ALA A 1 131 ? 3.556 -4.769 20.266 1.00 97.94 131 ALA A CA 1
ATOM 1036 C C . ALA A 1 131 ? 3.104 -3.313 20.056 1.00 97.94 131 ALA A C 1
ATOM 1038 O O . ALA A 1 131 ? 2.261 -2.809 20.800 1.00 97.94 131 ALA A O 1
ATOM 1039 N N . TRP A 1 132 ? 3.599 -2.659 19.000 1.00 97.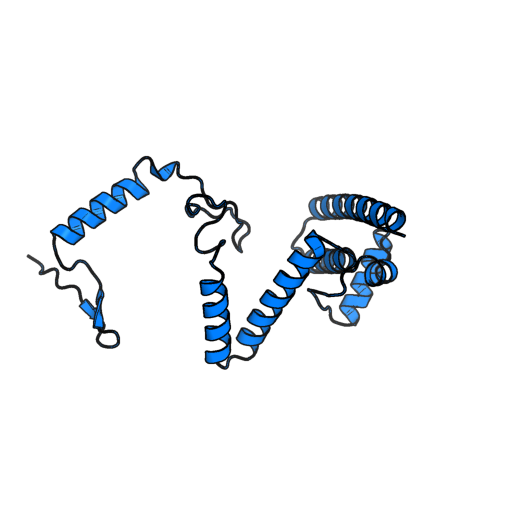81 132 TRP A N 1
ATOM 1040 C CA . TRP A 1 132 ? 3.187 -1.304 18.636 1.00 97.81 132 TRP A CA 1
ATOM 1041 C C . TRP A 1 132 ? 1.692 -1.225 18.310 1.00 97.81 132 TRP A C 1
ATOM 1043 O O . TRP A 1 132 ? 1.012 -0.340 18.818 1.00 97.81 132 TRP A O 1
ATOM 1053 N N . ALA A 1 133 ? 1.161 -2.144 17.503 1.00 97.62 133 ALA A N 1
ATOM 1054 C CA . ALA A 1 133 ? -0.255 -2.161 17.143 1.00 97.62 133 ALA A CA 1
ATOM 1055 C C . ALA A 1 133 ? -1.154 -2.333 18.379 1.00 97.62 133 ALA A C 1
ATOM 1057 O O . ALA A 1 133 ? -2.142 -1.609 18.508 1.00 97.62 133 ALA A O 1
ATOM 1058 N N . SER A 1 134 ? -0.766 -3.201 19.320 1.00 97.62 134 SER A N 1
ATOM 1059 C CA . SER A 1 134 ? -1.472 -3.384 20.595 1.00 97.62 134 SER A CA 1
ATOM 1060 C C . SER A 1 134 ? -1.506 -2.107 21.438 1.00 97.62 134 SER A C 1
ATOM 1062 O O . SER A 1 134 ? -2.545 -1.788 22.003 1.00 97.62 134 SER A O 1
ATOM 1064 N N . GLN A 1 135 ? -0.420 -1.324 21.471 1.00 97.06 135 GLN A N 1
ATOM 1065 C CA . GLN A 1 135 ? -0.397 -0.006 22.135 1.00 97.06 135 GLN A CA 1
ATOM 1066 C C . GLN A 1 135 ? -1.311 1.028 21.460 1.00 97.06 135 GLN A C 1
ATOM 1068 O O . GLN A 1 135 ? -1.605 2.063 22.047 1.00 97.06 135 GLN A O 1
ATOM 1073 N N . GLN A 1 136 ? -1.712 0.785 20.212 1.00 96.56 136 GLN A N 1
ATOM 1074 C CA . GLN A 1 136 ? -2.661 1.611 19.467 1.00 96.56 136 GLN A CA 1
ATOM 1075 C C . GLN A 1 136 ? -4.085 1.024 19.495 1.00 96.56 136 GLN A C 1
ATOM 1077 O O . GLN A 1 136 ? -4.916 1.422 18.675 1.00 96.56 136 GLN A O 1
ATOM 1082 N N . ASP A 1 137 ? -4.365 0.088 20.405 1.00 96.50 137 ASP A N 1
ATOM 1083 C CA . ASP A 1 137 ? -5.646 -0.614 20.554 1.00 96.50 137 ASP A CA 1
ATOM 1084 C C . ASP A 1 137 ? -6.046 -1.477 19.344 1.00 96.50 137 ASP A C 1
ATOM 1086 O O . ASP A 1 137 ? -7.227 -1.719 19.096 1.00 96.50 137 ASP A O 1
ATOM 1090 N N . PHE A 1 138 ? -5.072 -1.977 18.576 1.00 96.69 138 PHE A N 1
ATOM 1091 C CA . PHE A 1 138 ? -5.317 -2.948 17.508 1.00 96.69 138 PHE A CA 1
ATOM 1092 C C . PHE A 1 138 ? -4.795 -4.333 17.884 1.00 96.69 138 PHE A C 1
ATOM 1094 O O . PHE A 1 138 ? -3.654 -4.489 18.311 1.00 96.69 138 PHE A O 1
ATOM 1101 N N . ARG A 1 139 ? -5.598 -5.371 17.629 1.00 95.94 139 ARG A N 1
ATOM 1102 C CA . ARG A 1 139 ? -5.180 -6.775 17.759 1.00 95.94 139 ARG A CA 1
ATOM 1103 C C . ARG A 1 139 ? -4.874 -7.351 16.381 1.00 95.94 139 ARG A C 1
ATOM 1105 O O . ARG A 1 139 ? -5.793 -7.707 15.645 1.00 95.94 139 ARG A O 1
ATOM 1112 N N . LEU A 1 140 ? -3.589 -7.429 16.023 1.00 94.69 140 LEU A N 1
ATOM 1113 C CA . LEU A 1 140 ? -3.182 -7.899 14.691 1.00 94.69 140 LEU A CA 1
ATOM 1114 C C . LEU A 1 140 ? -3.630 -9.331 14.383 1.00 94.69 140 LEU A C 1
ATOM 1116 O O . LEU A 1 140 ? -3.962 -9.575 13.233 1.00 94.69 140 LEU A O 1
ATOM 1120 N N . ASP A 1 141 ? -3.689 -10.244 15.358 1.00 94.44 141 ASP A N 1
ATOM 1121 C CA . ASP A 1 141 ? -4.136 -11.627 15.100 1.00 94.44 141 ASP A CA 1
ATOM 1122 C C . ASP A 1 141 ? -5.597 -11.692 14.666 1.00 94.44 141 ASP A C 1
ATOM 1124 O O . ASP A 1 141 ? -5.925 -12.366 13.695 1.00 94.44 141 ASP A O 1
ATOM 1128 N N . THR A 1 142 ? -6.466 -10.951 15.355 1.00 95.25 142 THR A N 1
ATOM 1129 C CA . THR A 1 142 ? -7.885 -10.848 15.002 1.00 95.25 142 THR A CA 1
ATOM 1130 C C . THR A 1 142 ? -8.042 -10.226 13.619 1.00 95.25 142 THR A C 1
ATOM 1132 O O . THR A 1 142 ? -8.750 -10.756 12.772 1.00 95.25 142 THR A O 1
ATOM 1135 N N . LEU A 1 143 ? -7.313 -9.139 13.343 1.00 96.19 143 LEU A N 1
ATOM 1136 C CA . LEU A 1 143 ? -7.347 -8.516 12.021 1.00 96.19 143 LEU A CA 1
ATOM 1137 C C . LEU A 1 143 ? -6.773 -9.430 10.931 1.00 96.19 143 LEU A C 1
ATOM 1139 O O . LEU A 1 143 ? -7.305 -9.434 9.835 1.00 96.19 143 LEU A O 1
ATOM 1143 N N . ASP A 1 144 ? -5.729 -10.214 11.194 1.00 95.44 144 ASP A N 1
ATOM 1144 C CA . ASP A 1 144 ? -5.184 -11.166 10.216 1.00 95.44 144 ASP A CA 1
ATOM 1145 C C . ASP A 1 144 ? -6.206 -12.242 9.819 1.00 95.44 144 ASP A C 1
ATOM 1147 O O . ASP A 1 144 ? -6.176 -12.707 8.679 1.00 95.44 144 ASP A O 1
ATOM 1151 N N . GLN A 1 145 ? -7.094 -12.623 10.740 1.00 94.31 145 GLN A N 1
ATOM 1152 C CA . GLN A 1 145 ? -8.142 -13.616 10.507 1.00 94.31 145 GLN A CA 1
ATOM 1153 C C . GLN A 1 145 ? -9.362 -13.010 9.810 1.00 94.31 145 GLN A C 1
ATOM 1155 O O . GLN A 1 145 ? -9.808 -13.534 8.791 1.00 94.31 145 GLN A O 1
ATOM 1160 N N . ASP A 1 146 ? -9.880 -11.901 10.338 1.00 94.44 146 ASP A N 1
ATOM 1161 C CA . ASP A 1 146 ? -11.173 -11.359 9.915 1.00 94.44 146 ASP A CA 1
ATOM 1162 C C . ASP A 1 146 ? -11.043 -10.308 8.806 1.00 94.44 146 ASP A C 1
ATOM 1164 O O . ASP A 1 146 ? -11.893 -10.205 7.920 1.00 94.44 146 ASP A O 1
ATOM 1168 N N . LEU A 1 147 ? -9.985 -9.493 8.857 1.00 96.38 147 LEU A N 1
ATOM 1169 C CA . LEU A 1 147 ? -9.807 -8.318 8.003 1.00 96.38 147 LEU A CA 1
ATOM 1170 C C . LEU A 1 147 ? -8.328 -8.083 7.610 1.00 96.38 147 LEU A C 1
ATOM 1172 O O . LEU A 1 147 ? -7.752 -7.028 7.927 1.00 96.38 147 LEU A O 1
ATOM 1176 N N . PRO A 1 148 ? -7.688 -9.035 6.905 1.00 96.56 148 PRO A N 1
ATOM 1177 C CA . PRO A 1 148 ? -6.261 -9.004 6.569 1.00 96.56 148 PRO A CA 1
ATOM 1178 C C . PRO A 1 148 ? -5.818 -7.737 5.822 1.00 96.56 148 PRO A C 1
ATOM 1180 O O . PRO A 1 148 ? -4.670 -7.309 5.934 1.00 96.56 148 PRO A O 1
ATOM 1183 N N . ALA A 1 149 ? -6.723 -7.070 5.099 1.00 96.00 149 ALA A N 1
ATOM 1184 C CA . ALA A 1 149 ? -6.430 -5.783 4.474 1.00 96.00 149 ALA A CA 1
ATOM 1185 C C . ALA A 1 149 ? -5.998 -4.704 5.488 1.00 96.00 149 ALA A C 1
ATOM 1187 O O . ALA A 1 149 ? -5.136 -3.869 5.197 1.00 96.00 149 ALA A O 1
ATOM 1188 N N . PHE A 1 150 ? -6.606 -4.690 6.679 1.00 97.25 150 PHE A N 1
ATOM 1189 C CA . PHE A 1 150 ? -6.313 -3.693 7.708 1.00 97.25 150 PHE A CA 1
ATOM 1190 C C . PHE A 1 150 ? -5.094 -4.065 8.548 1.00 97.25 150 PHE A C 1
ATOM 1192 O O . PHE A 1 150 ? -4.338 -3.168 8.929 1.00 97.25 150 PHE A O 1
ATOM 1199 N N . SER A 1 151 ? -4.845 -5.356 8.782 1.00 97.31 151 SER A N 1
ATOM 1200 C CA . SER A 1 151 ? -3.589 -5.788 9.401 1.00 97.31 151 SER A CA 1
ATOM 1201 C C . SER A 1 151 ? -2.387 -5.478 8.497 1.00 97.31 151 SER A C 1
ATOM 1203 O O . SER A 1 151 ? -1.371 -4.973 8.973 1.00 97.31 151 SER A O 1
ATOM 1205 N N . ASP A 1 152 ? -2.504 -5.676 7.178 1.00 96.50 152 ASP A N 1
ATOM 1206 C CA . ASP A 1 152 ? -1.494 -5.261 6.194 1.00 96.50 152 ASP A CA 1
ATOM 1207 C C . ASP A 1 152 ? -1.283 -3.736 6.196 1.00 96.50 152 ASP A C 1
ATOM 1209 O O . ASP A 1 152 ? -0.148 -3.250 6.178 1.00 96.50 152 ASP A O 1
ATOM 1213 N N . ALA A 1 153 ? -2.366 -2.957 6.304 1.00 96.19 153 ALA A N 1
ATOM 1214 C CA . ALA A 1 153 ? -2.282 -1.503 6.424 1.00 96.19 153 ALA A CA 1
ATOM 1215 C C . ALA A 1 153 ? -1.539 -1.059 7.698 1.00 96.19 153 ALA A C 1
ATOM 1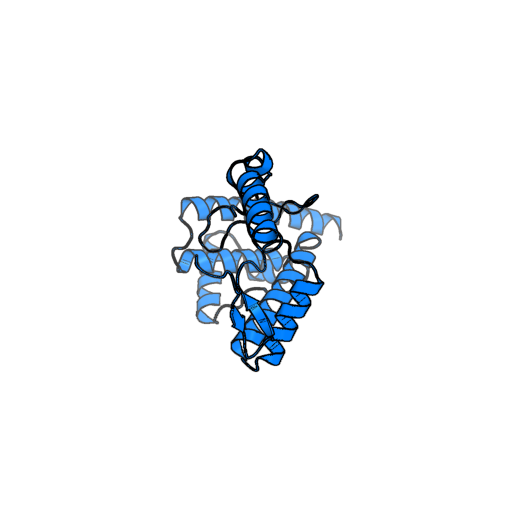217 O O . ALA A 1 153 ? -0.721 -0.138 7.624 1.00 96.19 153 ALA A O 1
ATOM 1218 N N . LEU A 1 154 ? -1.772 -1.714 8.843 1.00 97.19 154 LEU A N 1
ATOM 1219 C CA . LEU A 1 154 ? -1.040 -1.450 10.089 1.00 97.19 154 LEU A CA 1
ATOM 1220 C C . LEU A 1 154 ? 0.455 -1.733 9.940 1.00 97.19 154 LEU A C 1
ATOM 1222 O O . LEU A 1 154 ? 1.261 -0.883 10.317 1.00 97.19 154 LEU A O 1
ATOM 1226 N N . ARG A 1 155 ? 0.833 -2.855 9.315 1.00 97.00 155 ARG A N 1
ATOM 1227 C CA . ARG A 1 155 ? 2.244 -3.172 9.028 1.00 97.00 155 ARG A CA 1
ATOM 1228 C C . ARG A 1 155 ? 2.905 -2.096 8.172 1.00 97.00 155 ARG A C 1
ATOM 1230 O O . ARG A 1 155 ? 4.025 -1.673 8.453 1.00 97.00 155 ARG A O 1
ATOM 1237 N N . TRP A 1 156 ? 2.203 -1.582 7.160 1.00 95.44 156 TRP A N 1
ATOM 1238 C CA . TRP A 1 156 ? 2.699 -0.461 6.357 1.00 95.44 156 TRP A CA 1
ATOM 1239 C C . TRP A 1 156 ? 2.832 0.843 7.146 1.00 95.44 156 TRP A C 1
ATOM 1241 O O . TRP A 1 156 ? 3.779 1.597 6.908 1.00 95.44 156 TRP A O 1
ATOM 1251 N N . LEU A 1 157 ? 1.900 1.146 8.055 1.00 96.19 157 LEU A N 1
ATOM 1252 C CA . LEU A 1 157 ? 1.999 2.322 8.923 1.00 96.19 157 LEU A CA 1
ATOM 1253 C C . LEU A 1 157 ? 3.205 2.207 9.855 1.00 96.19 157 LEU A C 1
ATOM 1255 O O . LEU A 1 157 ? 4.027 3.125 9.883 1.00 96.19 157 LEU A O 1
ATOM 1259 N N . TRP A 1 158 ? 3.363 1.061 10.518 1.00 96.94 158 TRP A N 1
ATOM 1260 C CA . TRP A 1 158 ? 4.516 0.764 11.360 1.00 96.94 158 TRP A CA 1
ATOM 1261 C C . TRP A 1 158 ? 5.833 0.893 10.588 1.00 96.94 158 TRP A C 1
ATOM 1263 O O . TRP A 1 158 ? 6.701 1.665 10.985 1.00 96.94 158 TRP A O 1
ATOM 1273 N N . ALA A 1 159 ? 5.952 0.241 9.426 1.00 93.31 159 ALA A N 1
ATOM 1274 C CA . ALA A 1 159 ? 7.176 0.245 8.621 1.00 93.31 159 ALA A CA 1
ATOM 1275 C C . ALA A 1 159 ? 7.558 1.641 8.101 1.00 93.31 159 ALA A C 1
ATOM 1277 O O . ALA A 1 159 ? 8.704 1.892 7.724 1.00 93.31 159 ALA A O 1
ATOM 1278 N N . ARG A 1 160 ? 6.590 2.558 8.009 1.00 92.56 160 ARG A N 1
ATOM 1279 C CA . ARG A 1 160 ? 6.853 3.962 7.684 1.00 92.56 160 ARG A CA 1
ATOM 1280 C C . ARG A 1 160 ? 7.236 4.765 8.922 1.00 92.56 160 ARG A C 1
ATOM 1282 O O . ARG A 1 160 ? 8.137 5.593 8.814 1.00 92.56 160 ARG A O 1
ATOM 1289 N N . LYS A 1 161 ? 6.589 4.509 10.064 1.00 94.06 161 LYS A N 1
ATOM 1290 C CA . LYS A 1 161 ? 6.934 5.109 11.358 1.00 94.06 161 LYS A CA 1
ATOM 1291 C C . LYS A 1 161 ? 8.374 4.780 11.745 1.00 94.06 161 LYS A C 1
ATOM 1293 O O . LYS A 1 161 ? 9.148 5.690 12.008 1.00 94.06 161 LYS A O 1
ATOM 1298 N N . SER A 1 162 ? 8.748 3.500 11.707 1.00 92.19 162 SER A N 1
ATOM 1299 C CA . SER A 1 162 ? 10.081 3.020 12.101 1.00 92.19 162 SER A CA 1
ATOM 1300 C C . SER A 1 162 ? 11.210 3.608 11.251 1.00 92.19 162 SER A C 1
ATOM 1302 O O . SER A 1 162 ? 12.349 3.685 11.694 1.00 92.19 162 SER A O 1
ATOM 1304 N N . ARG A 1 163 ? 10.888 4.085 10.043 1.00 93.00 163 ARG A N 1
ATOM 1305 C CA . ARG A 1 163 ? 11.815 4.759 9.123 1.00 93.00 163 ARG A CA 1
ATOM 1306 C C . ARG A 1 163 ? 11.741 6.289 9.175 1.00 93.00 163 ARG A C 1
ATOM 1308 O O . ARG A 1 163 ? 12.353 6.940 8.333 1.00 93.00 163 ARG A O 1
ATOM 1315 N N . GLY A 1 164 ? 10.948 6.869 10.078 1.00 90.25 164 GLY A N 1
ATOM 1316 C CA . GLY A 1 164 ? 10.757 8.321 10.175 1.00 90.25 164 GLY A CA 1
ATOM 1317 C C . GLY A 1 164 ? 10.080 8.952 8.950 1.00 90.25 164 GLY A C 1
ATOM 1318 O O . GLY A 1 164 ? 10.273 10.130 8.673 1.00 90.25 164 GLY A O 1
ATOM 1319 N N . LEU A 1 165 ? 9.305 8.180 8.177 1.00 87.88 165 LEU A N 1
ATOM 1320 C CA . LEU A 1 165 ? 8.678 8.631 6.921 1.00 87.88 165 LEU A CA 1
ATOM 1321 C C . LEU A 1 165 ? 7.269 9.219 7.107 1.00 87.88 165 LEU A C 1
ATOM 1323 O O . LEU A 1 165 ? 6.570 9.476 6.119 1.00 87.88 165 LEU A O 1
ATOM 1327 N N . VAL A 1 166 ? 6.799 9.318 8.349 1.00 88.88 166 VAL A N 1
ATOM 1328 C CA . VAL A 1 166 ? 5.480 9.838 8.726 1.00 88.88 166 VAL A CA 1
ATOM 1329 C C . VAL A 1 166 ? 5.636 10.565 10.059 1.00 88.88 166 VAL A C 1
ATOM 1331 O O . VAL A 1 166 ? 6.250 10.014 10.968 1.00 88.88 166 VAL A O 1
ATOM 1334 N N . SER A 1 167 ? 5.105 11.785 10.162 1.00 92.31 167 SER A N 1
ATOM 1335 C CA . SER A 1 167 ? 5.075 12.538 11.420 1.00 92.31 167 SER A CA 1
ATOM 1336 C C . SER A 1 167 ? 4.085 11.921 12.413 1.00 92.31 167 SER A C 1
ATOM 1338 O O . SER A 1 167 ? 3.174 11.190 12.022 1.00 92.31 167 SER A O 1
ATOM 1340 N N . GLU A 1 168 ? 4.219 12.235 13.701 1.00 92.19 168 GLU A N 1
ATOM 1341 C CA . GLU A 1 168 ? 3.284 11.745 14.729 1.00 92.19 168 GLU A CA 1
ATOM 1342 C C . GLU A 1 168 ? 1.846 12.255 14.510 1.00 92.19 168 GLU A C 1
ATOM 1344 O O . GLU A 1 168 ? 0.879 11.510 14.690 1.00 92.19 168 GLU A O 1
ATOM 1349 N N . GLU A 1 169 ? 1.684 13.491 14.028 1.00 93.06 169 GLU A N 1
ATOM 1350 C CA . GLU A 1 169 ? 0.375 14.045 13.661 1.00 93.06 169 GLU A CA 1
ATOM 1351 C C . GLU A 1 169 ? -0.264 13.263 12.499 1.00 93.06 169 GLU A C 1
ATOM 1353 O O . GLU A 1 169 ? -1.400 12.785 12.603 1.00 93.06 169 GLU A O 1
ATOM 1358 N N . ASP A 1 170 ? 0.492 13.036 11.417 1.00 92.00 170 ASP A N 1
ATOM 1359 C CA . ASP A 1 170 ? 0.022 12.245 10.278 1.00 92.00 170 ASP A CA 1
ATOM 1360 C C . ASP A 1 170 ? -0.295 10.802 10.685 1.00 92.00 170 ASP A C 1
ATOM 1362 O O . ASP A 1 170 ? -1.238 10.198 10.160 1.00 92.00 170 ASP A O 1
ATOM 1366 N N . MET A 1 171 ? 0.501 10.231 11.594 1.00 94.75 171 MET A N 1
ATOM 1367 C CA . MET A 1 171 ? 0.294 8.889 12.127 1.00 94.75 171 MET A CA 1
ATOM 1368 C C . MET A 1 171 ? -1.034 8.811 12.877 1.00 94.75 171 MET A C 1
ATOM 1370 O O . MET A 1 171 ? -1.860 7.953 12.565 1.00 94.75 171 MET A O 1
ATOM 1374 N N . THR A 1 172 ? -1.286 9.758 13.780 1.00 95.00 172 THR A N 1
ATOM 1375 C CA . THR A 1 172 ? -2.531 9.852 14.552 1.00 95.00 172 THR A CA 1
ATOM 1376 C C . THR A 1 172 ? -3.746 9.935 13.628 1.00 95.00 172 THR A C 1
ATOM 1378 O O . THR A 1 172 ? -4.686 9.145 13.749 1.00 95.00 172 THR A O 1
ATOM 1381 N N . ALA A 1 173 ? -3.698 10.808 12.616 1.00 92.69 173 ALA A N 1
ATOM 1382 C CA . ALA A 1 173 ? -4.774 10.943 11.637 1.00 92.69 173 ALA A CA 1
ATOM 1383 C C . ALA A 1 173 ? -4.987 9.667 10.798 1.00 92.69 173 ALA A C 1
ATOM 1385 O O . ALA A 1 173 ? -6.114 9.327 10.429 1.00 92.69 173 ALA A O 1
ATOM 1386 N N . LYS A 1 174 ? -3.913 8.944 10.453 1.00 94.81 174 LYS A N 1
ATOM 1387 C CA . LYS A 1 174 ? -3.999 7.665 9.725 1.00 94.81 174 LYS A CA 1
ATOM 1388 C C . LYS A 1 174 ? -4.617 6.565 10.583 1.00 94.81 174 LYS A C 1
ATOM 1390 O O . LYS A 1 174 ? -5.475 5.853 10.066 1.00 94.81 174 LYS A O 1
ATOM 1395 N N . LEU A 1 175 ? -4.232 6.456 11.853 1.00 96.62 175 LEU A N 1
ATOM 1396 C CA . LEU A 1 175 ? -4.790 5.471 12.781 1.00 96.62 175 LEU A CA 1
ATOM 1397 C C . LEU A 1 175 ? -6.274 5.743 13.050 1.00 96.62 175 LEU A C 1
ATOM 1399 O O . LEU A 1 175 ? -7.073 4.818 12.961 1.00 96.62 175 LEU A O 1
ATOM 1403 N N . ALA A 1 176 ? -6.671 7.002 13.262 1.00 95.50 176 ALA A N 1
ATOM 1404 C CA . ALA A 1 176 ? -8.079 7.370 13.438 1.00 95.50 176 ALA A CA 1
ATOM 1405 C C . ALA A 1 176 ? -8.944 6.970 12.227 1.00 95.50 176 ALA A C 1
ATOM 1407 O O . ALA A 1 176 ? -9.967 6.305 12.380 1.00 95.50 176 ALA A O 1
ATOM 1408 N N . ARG A 1 177 ? -8.493 7.286 11.003 1.00 96.19 177 ARG A N 1
ATOM 1409 C CA . ARG A 1 177 ? -9.180 6.845 9.774 1.00 96.19 177 ARG A CA 1
ATOM 1410 C C . ARG A 1 177 ? -9.249 5.325 9.657 1.00 96.19 177 ARG A C 1
ATOM 1412 O O . ARG A 1 177 ? -10.235 4.804 9.147 1.00 96.19 177 ARG A O 1
ATOM 1419 N N . LEU A 1 178 ? -8.200 4.622 10.080 1.00 95.62 178 LEU A N 1
ATOM 1420 C CA . LEU A 1 178 ? -8.168 3.166 10.033 1.00 95.62 178 LEU A CA 1
ATOM 1421 C C . LEU A 1 178 ? -9.183 2.551 11.003 1.00 95.62 178 LEU A C 1
ATOM 1423 O O . LEU A 1 178 ? -9.903 1.646 10.594 1.00 95.62 178 LEU A O 1
ATOM 1427 N N . ARG A 1 179 ? -9.299 3.081 12.231 1.00 96.88 179 ARG A N 1
ATOM 1428 C CA . ARG A 1 179 ? -10.303 2.641 13.219 1.00 96.88 179 ARG A CA 1
ATOM 1429 C C . ARG A 1 179 ? -11.721 2.761 12.674 1.00 96.88 179 ARG A C 1
ATOM 1431 O O . ARG A 1 179 ? -12.455 1.781 12.703 1.00 96.88 179 ARG A O 1
ATOM 1438 N N . ASN A 1 180 ? -12.070 3.917 12.107 1.00 94.88 180 ASN A N 1
ATOM 1439 C CA . ASN A 1 180 ? -13.405 4.133 11.538 1.00 94.88 180 ASN A CA 1
ATOM 1440 C C . ASN A 1 180 ? -13.719 3.117 10.432 1.00 94.88 180 ASN A C 1
ATOM 1442 O O . ASN A 1 180 ? -14.786 2.516 10.427 1.00 94.88 180 ASN A O 1
ATOM 1446 N N . ARG A 1 181 ? -12.757 2.856 9.539 1.00 95.06 181 ARG A N 1
ATOM 1447 C CA . ARG A 1 181 ? -12.936 1.888 8.448 1.00 95.06 181 ARG A CA 1
ATOM 1448 C C . ARG A 1 181 ? -13.027 0.440 8.923 1.00 95.06 181 ARG A C 1
ATOM 1450 O O . ARG A 1 181 ? -13.736 -0.343 8.303 1.00 95.06 181 ARG A O 1
ATOM 1457 N N . ILE A 1 182 ? -12.299 0.076 9.980 1.00 95.50 182 ILE A N 1
ATOM 1458 C CA . ILE A 1 182 ? -12.425 -1.248 10.602 1.00 95.50 182 ILE A CA 1
ATOM 1459 C C . ILE A 1 182 ? -13.825 -1.397 11.189 1.00 95.50 182 ILE A C 1
ATOM 1461 O O . ILE A 1 182 ? -14.474 -2.392 10.905 1.00 95.50 182 ILE A O 1
ATOM 1465 N N . LEU A 1 183 ? -14.313 -0.395 11.926 1.00 94.69 183 LEU A N 1
ATOM 1466 C CA . LEU A 1 183 ? -15.658 -0.420 12.500 1.00 94.69 183 LEU A CA 1
ATOM 1467 C C . LEU A 1 183 ? -16.733 -0.590 11.415 1.00 94.69 183 LEU A C 1
ATOM 1469 O O . LEU A 1 183 ? -17.577 -1.473 11.527 1.00 94.69 183 LEU A O 1
ATOM 1473 N N . GLU A 1 184 ? -16.664 0.199 10.340 1.00 93.00 184 GLU A N 1
ATOM 1474 C CA . GLU A 1 184 ? -17.568 0.082 9.185 1.00 93.00 184 GLU A CA 1
ATOM 1475 C C . GLU A 1 184 ? -17.537 -1.325 8.563 1.00 93.00 184 GLU A C 1
ATOM 1477 O O . GLU A 1 184 ? -18.582 -1.903 8.265 1.00 93.00 184 GLU A O 1
ATOM 1482 N N . ALA A 1 185 ? -16.341 -1.894 8.385 1.00 91.25 185 ALA A N 1
ATOM 1483 C CA . ALA A 1 185 ? -16.174 -3.219 7.798 1.00 91.25 185 ALA A CA 1
ATOM 1484 C C . ALA A 1 185 ? -16.661 -4.347 8.721 1.00 91.25 185 ALA A C 1
ATOM 1486 O O . ALA A 1 185 ? -17.292 -5.285 8.241 1.00 91.25 185 ALA A O 1
ATOM 1487 N N . SER A 1 186 ? -16.404 -4.255 10.028 1.00 90.50 186 SER A N 1
ATOM 1488 C CA . SER A 1 186 ? -16.888 -5.220 11.020 1.00 90.50 186 SER A CA 1
ATOM 1489 C C . SER A 1 186 ? -18.413 -5.250 11.061 1.00 90.50 186 SER A C 1
ATOM 1491 O O . SER A 1 186 ? -19.000 -6.323 10.976 1.00 90.50 186 SER A O 1
ATOM 1493 N N . VAL A 1 187 ? -19.061 -4.079 11.067 1.00 90.00 187 VAL A N 1
ATOM 1494 C CA . VAL A 1 187 ? -20.527 -3.991 11.005 1.00 90.00 187 VAL A CA 1
ATOM 1495 C C . VAL A 1 187 ? -21.058 -4.650 9.729 1.00 90.00 187 VAL A C 1
ATOM 1497 O O . VAL A 1 187 ? -22.018 -5.412 9.792 1.00 90.00 187 VAL A O 1
ATOM 1500 N N . ALA A 1 188 ? -20.435 -4.413 8.570 1.00 85.38 188 ALA A N 1
ATOM 1501 C CA . ALA A 1 188 ? -20.864 -5.028 7.312 1.00 85.38 188 ALA A CA 1
ATOM 1502 C C . ALA A 1 188 ? -20.730 -6.567 7.305 1.00 85.38 188 ALA A C 1
ATOM 1504 O O . ALA A 1 188 ? -21.570 -7.254 6.716 1.00 85.38 188 ALA A O 1
ATOM 1505 N N . LEU A 1 189 ? -19.702 -7.110 7.968 1.00 81.62 189 LEU A N 1
ATOM 1506 C CA . LEU A 1 189 ? -19.515 -8.556 8.117 1.00 81.62 189 LEU A CA 1
ATOM 1507 C C . LEU A 1 189 ? -20.603 -9.192 8.986 1.00 81.62 189 LEU A C 1
ATOM 1509 O O . LEU A 1 189 ? -21.121 -10.243 8.615 1.00 81.62 189 LEU A O 1
ATOM 1513 N N . ASP A 1 190 ? -20.982 -8.544 10.089 1.00 81.50 190 ASP A N 1
ATOM 1514 C CA . ASP A 1 190 ? -22.022 -9.052 10.991 1.00 81.50 190 ASP A CA 1
ATOM 1515 C C . ASP A 1 190 ? -23.401 -9.118 10.314 1.00 81.50 190 ASP A C 1
ATOM 1517 O O . ASP A 1 190 ? -24.175 -10.024 10.593 1.00 81.50 190 ASP A O 1
ATOM 1521 N N . HIS A 1 191 ? -23.692 -8.217 9.369 1.00 75.50 191 HIS A N 1
ATOM 1522 C CA . HIS A 1 191 ? -24.945 -8.231 8.594 1.00 75.50 191 HIS A CA 1
ATOM 1523 C C . HIS A 1 191 ? -24.972 -9.280 7.471 1.00 75.50 191 HIS A C 1
ATOM 1525 O O . HIS A 1 191 ? -26.018 -9.498 6.861 1.00 75.50 191 HIS A O 1
ATOM 1531 N N . SER A 1 192 ? -23.825 -9.882 7.151 1.00 69.69 192 SER A N 1
ATOM 1532 C CA . SER A 1 192 ? -23.688 -10.867 6.071 1.00 69.69 192 SER A CA 1
ATOM 1533 C C . SER A 1 192 ? -23.679 -12.318 6.578 1.00 69.69 192 SER A C 1
ATOM 1535 O O . SER A 1 192 ? -23.566 -13.234 5.761 1.00 69.69 192 SER A O 1
ATOM 1537 N N . ARG A 1 193 ? -23.749 -12.522 7.900 1.00 65.69 193 ARG A N 1
ATOM 1538 C CA . ARG A 1 193 ? -23.830 -13.827 8.577 1.00 65.69 193 ARG A CA 1
ATOM 1539 C C . ARG A 1 193 ? -25.272 -14.144 8.953 1.00 65.69 193 ARG A C 1
ATOM 1541 O O . ARG A 1 193 ? -25.622 -15.339 8.854 1.00 65.69 193 ARG A O 1
#

Organism: NCBI:txid990078

Foldseek 3Di:
DDDQQFDQDPVPRDGHGDPDVVSVVVVVVVVCCCVVNPVQPAQAAQDADPVRHGGRHHPDVPDNHHCVVVPDPVRLVVLQVVQVVVVPPVSNVVSVLVVQVVVLVVVCVPAQQDADASDDDDPVLVVVLQVVCVVLVDHLVVCNHGGVNLSNVSSVLSVCVVVVNADPVRSVVSSVVSVVVVVVNVVVVVVVD

Secondary structure (DSSP, 8-state):
-----PEEPTTT-PEES-SSHHHHHHHHHHHHHHHTSGGGGSPBP-PBPTTS-B--SBPPTTSSS-TTTS--HHHHHHHHHHHHTT--HHHHHHHHHHHHHHHHHHHHHH-TTS---S----HHHHHHHHHHHHHTT--HHHHHHH-HHHHHHHHHHHHHHTTT-S-HHHHHHHHHHHHHHHHHHHHHHHTT-

Sequence (193 aa):
MSSLRGRRDPRTGRVFGFQSETQRHNFMIGRARFCDGPNRLMPTCTAVTRSGEPCKAARMRGRSTCFRHGGSPKAKKTRLTAAYFSGDADRIQRAEMRLERNRLCMLWSHDPSRPGKTIVLMPDDEEICRAWASQQDFRLDTLDQDLPAFSDALRWLWARKSRGLVSEEDMTAKLARLRNRILEASVALDHSR